Protein 4M8A (pdb70)

Nearest PDB structures (foldseek):
  4q0f-assembly1_C-2  TM=9.533E-01  e=1.842E-11  Thermotoga maritima MSB8
  1yy5-assembly1_A  TM=8.451E-01  e=2.755E-01  Saccharomyces cerevisiae
  1rsg-assembly1_A  TM=8.203E-01  e=5.741E-01  Saccharomyces cerevisiae
  4gdp-assembly1_B  TM=8.319E-01  e=9.160E-01  Saccharomyces cerevisiae S288C
  3cnp-assembly1_A  TM=6.143E-01  e=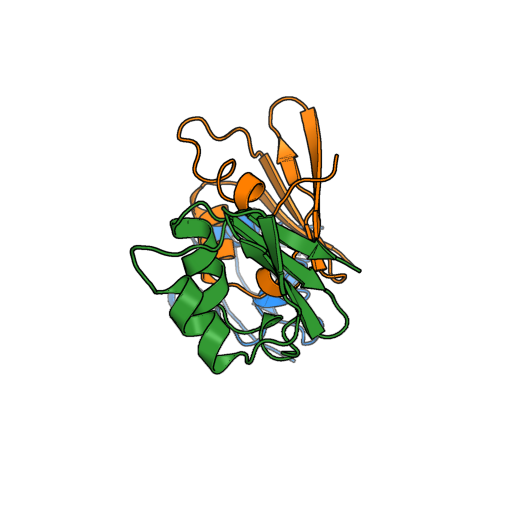4.112E-01  Saccharomyces cerevisiae

Organism: Thermotoga maritima (strain ATCC 43589 / DSM 3109 / JCM 10099 / NBRC 100826 / MSB8) (NCBI:txid243274)

B-factor: mean 25.45, std 14.58, range [4.78, 77.77]

InterPro domains:
  IPR000642 Peptidase M41 [PF01434] (411-600)
  IPR003593 AAA+ ATPase domain [SM00382] (193-332)
  IPR003959 ATPase, AAA-type, core [PF00004] (197-329)
  IPR003960 ATPase, AAA-type, conserved site [PS00674] (300-318)
  IPR005936 ATP-dependent zinc metalloprotease, FtsH [MF_01458] (3-607)
  IPR005936 ATP-dependent zinc metalloprotease, FtsH [TIGR01241] (13-597)
  IPR011546 Peptidase M41, FtsH extracellular [PF06480] (9-100)
  IPR027417 P-loop containing nucleoside triphosphate hydrolase [G3DSA:3.40.50.300] (147-330)
  IPR027417 P-loop containing nucleoside triphosphate hydrolase [SSF52540] (156-401)
  IPR037219 Peptidase M41-like [G3DSA:1.20.58.760] (411-610)
  IPR037219 Peptidase M41-like [SSF140990] (412-602)
  IPR041569 AAA ATPase, AAA+ lid domain [PF17862] (352-396)

CATH classification: 3.30.720.210

Solvent-accessible surface area: 11040 Å² total; per-residue (Å²): 90,154,20,12,2,7,34,0,10,96,33,0,82,66,161,188,26,49,4,44,59,0,30,12,44,106,82,1,25,0,87,0,71,7,143,96,63,121,54,36,44,0,27,0,63,30,0,42,130,26,59,135,8,62,117,65,0,92,88,102,66,7,145,36,57,52,142,76,124,20,14,12,6,38,0,15,106,33,1,107,40,181,176,19,36,3,41,37,1,23,6,66,105,60,4,14,1,104,0,69,9,150,105,71,120,55,31,87,0,10,0,45,20,0,40,101,38,68,121,12,0,62,71,0,13,95,92,47,7,94,0,3,7,55,140,78,186,25,50,32,113,51,0,41,109,39,0,75,62,177,207,18,62,8,48,36,0,20,10,71,104,86,10,32,1,103,0,62,9,159,109,72,118,59,28,96,0,106,1,79,130,0,46,111,42,81,135,8,5,95,67,0,19,87,75,51,9,96,0,10,5,59,140

Foldseek 3Di:
DEDEPVVVVVLLPDPPRQWAEWEQECQQWIWTAGVVGDIYTYRGNVCVVPPVVVVSCVVSNHHYYYD/DEDEPVRVVVLLVPPVRQWAEWEQEPQQWIWTAGVVGDIYIYRGNPVNPVVVVVVSCVVVVHHYHYHD/DEDEPVRVQCLLVPPPRQWAEWEQECVQWIWTAGVVGDIYIYRGNCVVVPVVRVVSCVVVVHHYYYHD

GO terms:
  GO:0042802 identical protein binding (F, IPI)

Sequence (203 aa):
SKLSYTSFVQMVEDERSVVSEEVVIRRDDGVLRVYTKDGRVVYEEVDAPWAVNDSQQLIEKLVSKGIKKVVSGESKLSYTSFVQQMVEDERSVVSEVVIRDDGVLRRVYTKDGRVYEVDAPWAVNDSQLIEKLVSKGIKVSGERSKLSYTSFVQMVEDERSVVSEVVIRDDGVLRVYTKDGRVYEEVDAPWAVNDSQLIEKLVSKGIKVSGER

Structure (mmCIF, N/CA/C/O backbone):
data_4M8A
#
_entry.id   4M8A
#
_cell.length_a   41.809
_cell.length_b   65.837
_cell.length_c   71.834
_cell.angle_alpha   90.00
_cell.angle_beta   90.00
_cell.angle_gamma   90.00
#
_symmetry.space_group_name_H-M   'P 21 21 2'
#
loop_
_entity.id
_entity.type
_entity.pdbx_description
1 polymer 'ATP-dependent zinc metalloprotease FtsH'
2 non-polymer 2-AMINO-2-HYDROXYMETHYL-PROPANE-1,3-DIOL
3 water water
#
loop_
_atom_site.group_PDB
_atom_site.id
_atom_site.type_symbol
_atom_site.label_atom_id
_atom_site.label_alt_id
_atom_site.label_comp_id
_atom_site.label_asym_id
_atom_site.label_entity_id
_atom_site.label_seq_id
_atom_site.pdbx_PDB_ins_code
_atom_site.Cartn_x
_atom_site.Cartn_y
_atom_site.Cartn_z
_atom_site.occupancy
_atom_site.B_iso_or_equiv
_atom_site.auth_seq_id
_atom_site.auth_comp_id
_atom_site.auth_asym_id
_atom_site.auth_atom_id
_atom_site.pdbx_PDB_model_num
ATOM 1 N N . SER A 1 5 ? -5.503 13.736 5.681 1.00 28.56 34 SER A N 1
ATOM 2 C CA . SER A 1 5 ? -6.885 13.779 5.190 1.00 25.91 34 SER A CA 1
ATOM 3 C C . SER A 1 5 ? -7.007 13.911 3.655 1.00 17.29 34 SER A C 1
ATOM 4 O O . SER A 1 5 ? -7.741 13.158 3.047 1.00 18.94 34 SER A O 1
ATOM 7 N N . LYS A 1 6 ? -6.289 14.843 3.031 1.00 18.57 35 LYS A N 1
ATOM 8 C CA . LYS A 1 6 ? -6.174 14.885 1.566 1.00 17.27 35 LYS A CA 1
ATOM 9 C C . LYS A 1 6 ? -5.421 13.665 1.031 1.00 13.68 35 LYS A C 1
ATOM 10 O O . LYS A 1 6 ? -4.366 13.294 1.549 1.00 18.55 35 LYS A O 1
ATOM 16 N N . LEU A 1 7 ? -5.966 13.030 -0.004 1.00 11.41 36 LEU A N 1
A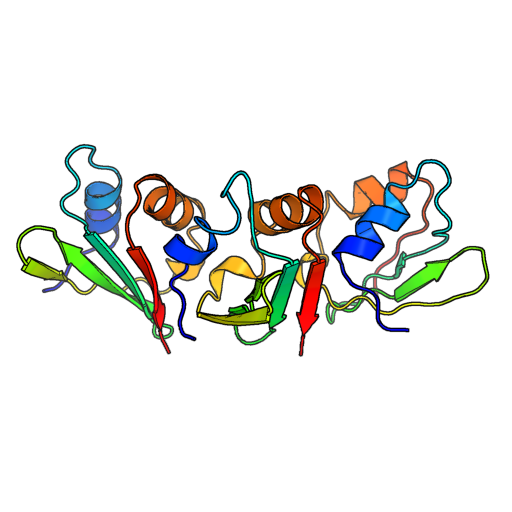TOM 17 C CA . LEU A 1 7 ? -5.325 11.882 -0.623 1.00 10.38 36 LEU A CA 1
ATOM 18 C C . LEU A 1 7 ? -5.341 12.076 -2.140 1.00 9.27 36 LEU A C 1
ATOM 19 O O . LEU A 1 7 ? -6.381 12.441 -2.720 1.00 10.89 36 LEU A O 1
ATOM 24 N N . SER A 1 8 ? -4.204 11.850 -2.784 1.00 9.20 37 SER A N 1
ATOM 25 C CA . SER A 1 8 ? -4.145 11.985 -4.234 1.00 8.37 37 SER A CA 1
ATOM 26 C C . SER A 1 8 ? -4.960 10.894 -4.915 1.00 8.54 37 SER A C 1
ATOM 27 O O . SER A 1 8 ? -5.167 9.804 -4.352 1.00 8.47 37 SER A O 1
ATOM 30 N N . TYR A 1 9 ? -5.395 11.177 -6.138 1.00 8.24 38 TYR A N 1
ATOM 31 C CA . TYR A 1 9 ? -6.082 10.174 -6.942 1.00 8.09 38 TYR A CA 1
ATOM 32 C C . TYR A 1 9 ? -5.136 8.983 -7.184 1.00 8.76 38 TYR A C 1
ATOM 33 O O . TYR A 1 9 ? -5.564 7.824 -7.130 1.00 9.36 38 TYR A O 1
ATOM 42 N N . THR A 1 10 ? -3.855 9.258 -7.442 1.00 7.94 39 THR A N 1
ATOM 43 C CA . THR A 1 10 ? -2.892 8.170 -7.643 1.00 8.99 39 THR A CA 1
ATOM 44 C C . THR A 1 10 ? -2.807 7.238 -6.428 1.00 8.82 39 THR A C 1
ATOM 45 O O . THR A 1 10 ? -2.852 6.011 -6.556 1.00 9.23 39 THR A O 1
ATOM 49 N N . SER A 1 11 ? -2.655 7.816 -5.241 1.00 8.25 40 SER A N 1
ATOM 50 C CA . SER A 1 11 ? -2.532 6.983 -4.057 1.00 7.94 40 SER A CA 1
ATOM 51 C C . SER A 1 11 ? -3.843 6.241 -3.780 1.00 8.10 40 SER A C 1
ATOM 52 O O . SER A 1 11 ? -3.820 5.088 -3.382 1.00 8.91 40 SER A O 1
ATOM 55 N N . PHE A 1 12 ? -4.974 6.896 -4.012 1.00 8.20 41 PHE A N 1
ATOM 56 C CA . PHE A 1 12 ? -6.267 6.229 -3.949 1.00 8.06 41 PHE A CA 1
ATOM 57 C C . PHE A 1 12 ? -6.328 4.986 -4.836 1.00 8.29 41 PHE A C 1
ATOM 58 O O . PHE A 1 12 ? -6.708 3.901 -4.370 1.00 8.23 41 PHE A O 1
ATOM 66 N N . VAL A 1 13 ? -5.950 5.126 -6.102 1.00 8.46 42 VAL A N 1
ATOM 67 C CA . VAL A 1 13 ? -5.998 3.992 -7.019 1.00 8.57 42 VAL A CA 1
ATOM 68 C C . VAL A 1 13 ? -5.034 2.897 -6.549 1.00 7.47 42 VAL A C 1
ATOM 69 O O . VAL A 1 13 ? -5.371 1.710 -6.594 1.00 9.59 42 VAL A O 1
ATOM 73 N N . GLN A 1 14 ? -3.846 3.282 -6.073 1.00 7.64 43 GLN A N 1
ATOM 74 C CA . GLN A 1 14 ? -2.900 2.295 -5.525 1.00 8.44 43 GLN A CA 1
ATOM 75 C C . GLN A 1 14 ? -3.532 1.531 -4.357 1.00 8.66 43 GLN A C 1
ATOM 76 O O . GLN A 1 14 ? -3.392 0.304 -4.247 1.00 10.81 43 GLN A O 1
ATOM 82 N N . MET A 1 15 ? -4.206 2.263 -3.482 1.00 8.77 44 MET A N 1
ATOM 83 C CA . MET A 1 15 ? -4.833 1.628 -2.323 1.00 9.83 44 MET A CA 1
ATOM 84 C C . MET A 1 15 ? -5.933 0.658 -2.750 1.00 8.65 44 MET A C 1
ATOM 85 O O . MET A 1 15 ? -6.066 -0.427 -2.180 1.00 11.65 44 MET A O 1
ATOM 90 N N . VAL A 1 16 ? -6.689 1.031 -3.778 1.00 9.46 45 VAL A N 1
ATOM 91 C CA . VAL A 1 16 ? -7.742 0.160 -4.323 1.00 9.01 45 VAL A CA 1
ATOM 92 C C . VAL A 1 16 ? -7.152 -1.103 -4.949 1.00 11.16 45 VAL A C 1
ATOM 93 O O . VAL A 1 16 ? -7.701 -2.196 -4.808 1.00 12.95 45 VAL A O 1
ATOM 97 N N . GLU A 1 17 ? -6.023 -0.954 -5.637 1.00 9.42 46 GLU A N 1
ATOM 98 C CA . GLU A 1 17 ? -5.386 -2.068 -6.345 1.00 9.29 46 GLU A CA 1
ATOM 99 C C . GLU A 1 17 ? -4.586 -3.007 -5.440 1.00 11.18 46 GLU A C 1
ATOM 100 O O . GLU A 1 17 ? -4.280 -4.139 -5.830 1.00 12.15 46 GLU A O 1
ATOM 106 N N . ASP A 1 18 ? -4.250 -2.539 -4.241 1.00 11.71 47 ASP A N 1
ATOM 107 C CA . ASP A 1 18 ? -3.341 -3.256 -3.334 1.00 12.50 47 ASP A CA 1
ATOM 108 C C . ASP A 1 18 ? -3.844 -4.675 -3.136 1.00 11.88 47 ASP A C 1
ATOM 109 O O . ASP A 1 18 ? -5.030 -4.883 -2.874 1.00 15.91 47 ASP A O 1
ATOM 114 N N . GLU A 1 19 ? -2.944 -5.646 -3.252 1.00 10.40 48 GLU A N 1
ATOM 115 C CA . GLU A 1 19 ? -3.283 -7.038 -3.026 1.00 11.50 48 GLU A CA 1
ATOM 116 C C . GLU A 1 19 ? -3.927 -7.262 -1.653 1.00 13.48 48 GLU A C 1
ATOM 117 O O . GLU A 1 19 ? -4.769 -8.143 -1.490 1.00 16.55 48 GLU A O 1
ATOM 123 N N . ARG A 1 20 ? -3.516 -6.467 -0.671 1.00 17.11 49 ARG A N 1
ATOM 124 C CA . ARG A 1 20 ? -4.098 -6.487 0.675 1.00 18.46 49 ARG A CA 1
ATOM 125 C C . ARG A 1 20 ? -4.748 -5.137 1.002 1.00 21.85 49 ARG A C 1
ATOM 126 O O . ARG A 1 20 ? -4.524 -4.584 2.082 1.00 31.48 49 ARG A O 1
ATOM 134 N N . SER A 1 21 ? -5.540 -4.603 0.074 1.00 19.17 50 SER A N 1
ATOM 135 C CA . SER A 1 21 ? -6.182 -3.289 0.242 1.00 22.23 50 SER A CA 1
ATOM 136 C C . SER A 1 21 ? -6.786 -3.007 1.621 1.00 20.71 50 SER A C 1
ATOM 137 O O . SER A 1 21 ? -7.468 -3.845 2.221 1.00 21.62 50 SER A O 1
ATOM 140 N N . VAL A 1 22 ? -6.496 -1.818 2.127 1.00 20.10 51 VAL A N 1
ATOM 141 C CA . VAL A 1 22 ? -7.068 -1.397 3.360 1.00 17.98 51 VAL A CA 1
ATOM 142 C C . VAL A 1 22 ? -8.319 -0.580 3.073 1.00 12.15 51 VAL A C 1
ATOM 143 O O . VAL A 1 22 ? -8.867 -0.026 3.990 1.00 17.90 51 VAL A O 1
ATOM 147 N N . VAL A 1 23 ? -8.811 -0.523 1.824 1.00 12.54 52 VAL A N 1
ATOM 148 C CA . VAL A 1 23 ? -9.989 0.324 1.558 1.00 12.75 52 VAL A CA 1
ATOM 149 C C . VAL A 1 23 ? -11.283 -0.423 1.876 1.00 10.61 52 VAL A C 1
ATOM 150 O O . VAL A 1 23 ? -11.511 -1.525 1.372 1.00 12.63 52 VAL A O 1
ATOM 154 N N . SER A 1 24 ? -12.115 0.170 2.724 1.00 9.53 53 SER A N 1
ATOM 155 C CA . SER A 1 24 ? -13.385 -0.422 3.100 1.00 9.79 53 SER A CA 1
ATOM 156 C C . SER A 1 24 ? -14.539 0.096 2.254 1.00 10.06 53 SER A C 1
ATOM 157 O O . SER A 1 24 ? -15.414 -0.669 1.817 1.00 10.23 53 SER A O 1
ATOM 160 N N A GLU A 1 25 ? -14.539 1.398 2.001 0.57 10.27 54 GLU A N 1
ATOM 161 N N B GLU A 1 25 ? -14.582 1.415 2.080 0.43 9.96 54 GLU A N 1
ATOM 162 C CA A GLU A 1 25 ? -15.704 2.033 1.424 0.57 9.05 54 GLU A CA 1
ATOM 163 C CA B GLU A 1 25 ? -15.712 2.071 1.437 0.43 10.79 54 GLU A CA 1
ATOM 164 C C A GLU A 1 25 ? -15.354 3.359 0.758 0.57 7.94 54 GLU A C 1
ATOM 165 C C B GLU A 1 25 ? -15.254 3.300 0.671 0.43 7.54 54 GLU A C 1
ATOM 166 O O A GLU A 1 25 ? -14.516 4.111 1.264 0.57 9.34 54 GLU A O 1
ATOM 167 O O B GLU A 1 25 ? -14.252 3.927 1.018 0.43 7.61 54 GLU A O 1
ATOM 178 N N . VAL A 1 26 ? -16.011 3.641 -0.370 1.00 10.18 55 VAL A N 1
ATOM 179 C CA . VAL A 1 26 ? -15.840 4.887 -1.090 1.00 7.62 55 VAL A CA 1
ATOM 180 C C . VAL A 1 26 ? -17.217 5.507 -1.328 1.00 8.02 55 VAL A C 1
ATOM 181 O O . VAL A 1 26 ? -18.141 4.815 -1.777 1.00 10.55 55 VAL A O 1
ATOM 185 N N . VAL A 1 27 ? -17.352 6.805 -1.059 1.00 9.16 56 VAL A N 1
ATOM 186 C CA . VAL A 1 27 ? -18.556 7.564 -1.406 1.00 9.49 56 VAL A CA 1
ATOM 187 C C . VAL A 1 27 ? -18.165 8.529 -2.506 1.00 11.07 56 VAL A C 1
ATOM 188 O O . VAL A 1 27 ? -17.240 9.341 -2.336 1.00 12.53 56 VAL A O 1
ATOM 192 N N . ILE A 1 28 ? -18.834 8.419 -3.645 1.00 12.12 57 ILE A N 1
ATOM 193 C CA . ILE A 1 28 ? -18.574 9.308 -4.767 1.00 11.81 57 ILE A CA 1
ATOM 194 C C . ILE A 1 28 ? -19.567 10.473 -4.695 1.00 12.30 57 ILE A C 1
ATOM 195 O O . ILE A 1 28 ? -20.739 10.320 -5.028 1.00 16.15 57 ILE A O 1
ATOM 200 N N A ARG A 1 29 ? -19.105 11.630 -4.232 0.53 11.98 58 ARG A N 1
ATOM 201 N N B ARG A 1 29 ? -19.103 11.634 -4.242 0.47 13.78 58 ARG A N 1
ATOM 202 C CA A ARG A 1 29 ? -19.978 12.791 -4.143 0.53 10.33 58 ARG A CA 1
ATOM 203 C CA B ARG A 1 29 ? -19.981 12.792 -4.138 0.47 13.76 58 ARG A CA 1
ATOM 204 C C A ARG A 1 29 ? -20.203 13.393 -5.522 0.53 14.45 58 ARG A C 1
ATOM 205 C C B ARG A 1 29 ? -20.177 13.449 -5.495 0.47 12.96 58 ARG A C 1
ATOM 206 O O A ARG A 1 29 ? -19.336 13.327 -6.391 0.53 12.85 58 ARG A O 1
ATOM 207 O O B ARG A 1 29 ? -19.267 13.466 -6.320 0.47 14.46 58 ARG A O 1
ATOM 222 N N . ASP A 1 30 ? -21.361 14.012 -5.711 1.00 13.48 59 ASP A N 1
ATOM 223 C CA . ASP A 1 30 ? -21.642 14.714 -6.957 1.00 16.07 59 ASP A CA 1
ATOM 224 C C . ASP A 1 30 ? -20.627 15.819 -7.246 1.00 17.08 59 ASP A C 1
ATOM 225 O O . ASP A 1 30 ? -20.342 16.096 -8.407 1.00 19.55 59 ASP A O 1
ATOM 230 N N . ASP A 1 31 ? -20.077 16.431 -6.194 1.00 14.73 60 ASP A N 1
ATOM 231 C CA . ASP A 1 31 ? -19.109 17.521 -6.351 1.00 14.94 60 ASP A CA 1
ATOM 232 C C . ASP A 1 31 ? -17.712 17.040 -6.727 1.00 13.80 60 ASP A C 1
ATOM 233 O O . ASP A 1 31 ? -16.782 17.842 -6.830 1.00 16.08 60 ASP A O 1
ATOM 238 N N . GLY A 1 32 ? -17.561 15.730 -6.915 1.00 12.52 61 GLY A N 1
ATOM 239 C CA . GLY A 1 32 ? -16.293 15.186 -7.372 1.00 13.71 61 GLY A CA 1
ATOM 240 C C . GLY A 1 32 ? -15.236 14.978 -6.307 1.00 11.12 61 GLY A C 1
ATOM 241 O O . GLY A 1 32 ? -14.092 14.691 -6.631 1.00 14.41 61 GLY A O 1
ATOM 242 N N . VAL A 1 33 ? -15.625 15.091 -5.043 1.00 11.59 62 VAL A N 1
ATOM 243 C CA . VAL A 1 33 ? -14.754 14.705 -3.952 1.00 11.83 62 VAL A CA 1
ATOM 244 C C . VAL A 1 33 ? -15.151 13.324 -3.479 1.00 11.40 62 VAL A C 1
ATOM 245 O O . VAL A 1 33 ? -16.309 13.096 -3.119 1.00 16.47 62 VAL A O 1
ATOM 249 N N . LEU A 1 34 ? -14.228 12.372 -3.546 1.00 10.76 63 LEU A N 1
ATOM 250 C CA . LEU A 1 34 ? -14.500 11.031 -3.055 1.00 11.76 63 LEU A CA 1
ATOM 251 C C . LEU A 1 34 ? -14.158 10.967 -1.577 1.00 11.80 63 LEU A C 1
ATOM 252 O O . LEU A 1 34 ? -13.111 11.447 -1.159 1.00 14.33 63 LEU A O 1
ATOM 257 N N . ARG A 1 35 ? -15.015 10.349 -0.779 1.00 10.74 64 ARG A N 1
ATOM 258 C CA . ARG A 1 35 ? -14.637 10.077 0.593 1.00 9.46 64 ARG A CA 1
ATOM 259 C C . ARG A 1 35 ? -14.256 8.616 0.671 1.00 8.79 64 ARG A C 1
ATOM 260 O O . ARG A 1 35 ? -15.010 7.733 0.241 1.00 10.40 64 ARG A O 1
ATOM 268 N N . VAL A 1 36 ? -13.071 8.367 1.201 1.00 8.52 65 VAL A N 1
ATOM 269 C CA . VAL A 1 36 ? -12.495 7.037 1.193 1.00 8.41 65 VAL A CA 1
ATOM 270 C C . VAL A 1 36 ? -12.233 6.579 2.633 1.00 8.99 65 VAL A C 1
ATOM 271 O O . VAL A 1 36 ? -11.458 7.212 3.370 1.00 10.21 65 VAL A O 1
ATOM 275 N N . TYR A 1 37 ? -12.887 5.487 3.031 1.00 9.62 66 TYR A N 1
ATOM 276 C CA . TYR A 1 37 ? -12.739 4.926 4.372 1.00 8.74 66 TYR A CA 1
ATOM 277 C C . TYR A 1 37 ? -11.810 3.733 4.328 1.00 10.14 66 TYR A C 1
ATOM 278 O O . TYR A 1 37 ? -11.995 2.827 3.513 1.00 11.28 66 TYR A O 1
ATOM 287 N N . THR A 1 38 ? -10.827 3.712 5.220 1.00 12.00 67 THR A N 1
ATOM 288 C CA . THR A 1 38 ? -9.926 2.574 5.276 1.00 16.76 67 THR A CA 1
ATOM 289 C C . THR A 1 38 ? -10.163 1.705 6.505 1.00 19.62 67 THR A C 1
ATOM 290 O O . THR A 1 38 ? -10.810 2.119 7.457 1.00 23.39 67 THR A O 1
ATOM 294 N N . LYS A 1 39 ? -9.664 0.480 6.462 1.00 20.02 68 LYS A N 1
ATOM 295 C CA . LYS A 1 39 ? -9.941 -0.470 7.531 1.00 23.58 68 LYS A CA 1
ATOM 296 C C . LYS A 1 39 ? -9.246 -0.125 8.846 1.00 31.03 68 LYS A C 1
ATOM 297 O O . LYS A 1 39 ? -9.628 -0.630 9.904 1.00 35.68 68 LYS A O 1
ATOM 303 N N . ASP A 1 40 ? -8.231 0.734 8.775 1.00 32.92 69 ASP A N 1
ATOM 304 C CA . ASP A 1 40 ? -7.544 1.233 9.964 1.00 34.30 69 ASP A CA 1
ATOM 305 C C . ASP A 1 40 ? -8.330 2.371 10.645 1.00 34.59 69 ASP A C 1
ATOM 306 O O . ASP A 1 40 ? -7.876 2.946 11.631 1.00 36.06 69 ASP A O 1
ATOM 311 N N . GLY A 1 41 ? -9.500 2.694 10.098 1.00 30.03 70 GLY A N 1
ATOM 312 C CA . GLY A 1 41 ? -10.391 3.687 10.681 1.00 26.81 70 GLY A CA 1
ATOM 313 C C . GLY A 1 41 ? -10.167 5.111 10.199 1.00 25.12 70 GLY A C 1
ATOM 314 O O . GLY A 1 41 ? -10.765 6.065 10.713 1.00 23.68 70 GLY A O 1
ATOM 315 N N . ARG A 1 42 ? -9.295 5.264 9.212 1.00 20.53 71 ARG A N 1
ATOM 316 C CA . ARG A 1 42 ? -9.013 6.580 8.651 1.00 17.58 71 ARG A CA 1
ATOM 317 C C . ARG A 1 42 ? -10.011 6.936 7.554 1.00 13.27 71 ARG A C 1
ATOM 318 O O . ARG A 1 42 ? -10.656 6.065 6.959 1.00 15.00 71 ARG A O 1
ATOM 326 N N A VAL A 1 43 ? -10.109 8.233 7.279 0.50 13.40 72 VAL A N 1
ATOM 327 N N B VAL A 1 43 ? -10.146 8.227 7.289 0.50 12.91 72 VAL A N 1
ATOM 328 C CA A VAL A 1 43 ? -11.000 8.750 6.261 0.50 12.66 72 VAL A CA 1
ATOM 329 C CA B VAL A 1 43 ? -10.989 8.662 6.198 0.50 9.95 72 VAL A CA 1
ATOM 330 C C A VAL A 1 43 ? -10.224 9.773 5.447 0.50 11.23 72 VAL A C 1
ATOM 331 C C B VAL A 1 43 ? -10.291 9.780 5.443 0.50 11.34 72 VAL A C 1
ATOM 332 O O A VAL A 1 43 ? -9.566 10.659 6.014 0.50 12.17 72 VAL A O 1
ATOM 333 O O B VAL A 1 43 ? -9.750 10.721 6.040 0.50 14.02 72 VAL A O 1
ATOM 340 N N . TYR A 1 44 ? -10.288 9.639 4.125 1.00 10.07 73 TYR A N 1
ATOM 341 C CA . TYR A 1 44 ? -9.601 10.542 3.229 1.00 9.85 73 TYR A CA 1
ATOM 342 C C . TYR A 1 44 ? -10.566 11.215 2.253 1.00 9.17 73 TYR A C 1
ATOM 343 O O . TYR A 1 44 ? -11.635 10.691 1.952 1.00 10.73 73 TYR A O 1
ATOM 352 N N A GL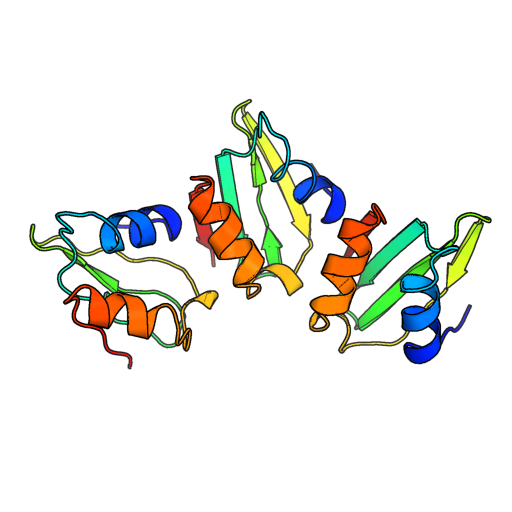U A 1 45 ? -10.144 12.359 1.720 0.50 8.49 74 GLU A N 1
ATOM 353 N N B GLU A 1 45 ? -10.154 12.372 1.748 0.50 12.87 74 GLU A N 1
ATOM 354 C CA A GLU A 1 45 ? -10.899 13.100 0.718 0.50 8.17 74 GLU A CA 1
ATOM 355 C CA B GLU A 1 45 ? -10.875 13.061 0.695 0.50 14.09 74 GLU A CA 1
ATOM 356 C C A GLU A 1 45 ? -10.039 13.183 -0.538 0.50 8.53 74 GLU A C 1
ATOM 357 C C B GLU A 1 45 ? -9.996 13.095 -0.531 0.50 11.56 74 GLU A C 1
ATOM 358 O O A GLU A 1 45 ? -8.916 13.692 -0.490 0.50 9.69 74 GLU A O 1
ATOM 359 O O B GLU A 1 45 ? -8.827 13.486 -0.462 0.50 13.32 74 GLU A O 1
ATOM 370 N N . VAL A 1 46 ? -10.568 12.692 -1.656 1.00 9.36 75 VAL A N 1
ATOM 371 C CA . VAL A 1 46 ? -9.840 12.669 -2.928 1.00 9.03 75 VAL A CA 1
ATOM 372 C C . VAL A 1 46 ? -10.564 13.589 -3.897 1.00 10.70 75 VAL A C 1
ATOM 373 O O . VAL A 1 46 ? -11.709 13.319 -4.264 1.00 12.47 75 VAL A O 1
ATOM 377 N N . ASP A 1 47 ? -9.916 14.664 -4.324 1.00 8.95 76 ASP A N 1
ATOM 378 C CA . ASP A 1 47 ? -10.522 15.595 -5.269 1.00 9.46 76 ASP A CA 1
ATOM 379 C C . ASP A 1 47 ? -10.320 15.026 -6.681 1.00 9.10 76 ASP A C 1
ATOM 380 O O . ASP A 1 47 ? -9.202 15.059 -7.219 1.00 11.33 76 ASP A O 1
ATOM 385 N N . ALA A 1 48 ? -11.387 14.469 -7.264 1.00 9.02 77 ALA A N 1
ATOM 386 C CA . ALA A 1 48 ? -11.278 13.775 -8.547 1.00 10.31 77 ALA A CA 1
ATOM 387 C C . ALA A 1 48 ? -12.598 13.819 -9.313 1.00 10.73 77 ALA A C 1
ATOM 388 O O . ALA A 1 48 ? -13.311 12.816 -9.398 1.00 10.75 77 ALA A O 1
ATOM 390 N N . PRO A 1 49 ? -12.936 14.989 -9.877 1.00 11.40 78 PRO A N 1
ATOM 391 C CA . PRO A 1 49 ? -14.214 15.103 -10.598 1.00 12.39 78 PRO A CA 1
ATOM 392 C C . PRO A 1 49 ? -14.368 14.121 -11.756 1.00 12.43 78 PRO A C 1
ATOM 393 O O . PRO A 1 49 ? -15.499 13.764 -12.109 1.00 12.39 78 PRO A O 1
ATOM 397 N N . TRP A 1 50 ? -13.249 13.666 -12.310 1.00 12.30 79 TRP A N 1
ATOM 398 C CA . TRP A 1 50 ? -13.258 12.707 -13.410 1.00 12.47 79 TRP A CA 1
ATOM 399 C C . TRP A 1 50 ? -13.774 11.334 -12.983 1.00 13.33 79 TRP A C 1
ATOM 400 O O . TRP A 1 50 ? -14.155 10.512 -13.825 1.00 15.28 79 TRP A O 1
ATOM 411 N N . ALA A 1 51 ? -13.792 11.091 -11.676 1.00 11.85 80 ALA A N 1
ATOM 412 C CA . ALA A 1 51 ? -14.255 9.807 -11.150 1.00 12.41 80 ALA A CA 1
ATOM 413 C C . ALA A 1 51 ? -15.780 9.696 -11.056 1.00 14.07 80 ALA A C 1
ATOM 414 O O . ALA A 1 51 ? -16.321 8.587 -10.952 1.00 15.76 80 ALA A O 1
ATOM 416 N N . VAL A 1 52 ? -16.475 10.827 -11.092 1.00 14.78 81 VAL A N 1
ATOM 417 C CA . VAL A 1 52 ? -17.932 10.802 -11.029 1.00 16.26 81 VAL A CA 1
ATOM 418 C C . VAL A 1 52 ? -18.483 10.147 -12.290 1.00 17.71 81 VAL A C 1
ATOM 419 O O . VAL A 1 52 ? -18.097 10.496 -13.405 1.00 23.59 81 VAL A O 1
ATOM 423 N N . ASN A 1 53 ? -19.381 9.184 -12.099 1.00 20.38 82 ASN A N 1
ATOM 424 C CA . ASN A 1 53 ? -19.961 8.418 -13.210 1.00 24.22 82 ASN A CA 1
ATOM 425 C C . ASN A 1 53 ? -18.943 7.646 -14.056 1.00 22.76 82 ASN A C 1
ATOM 426 O O . ASN A 1 53 ? -19.217 7.291 -15.209 1.00 25.05 82 ASN A O 1
ATOM 431 N N . ASP A 1 54 ? -17.774 7.388 -13.486 1.00 18.53 83 ASP A N 1
ATOM 432 C CA . ASP A 1 54 ? -16.788 6.531 -14.129 1.00 15.52 83 ASP A CA 1
ATOM 433 C C . ASP A 1 54 ? -17.175 5.081 -13.863 1.00 16.88 83 ASP A C 1
ATOM 434 O O . ASP A 1 54 ? -16.881 4.533 -12.790 1.00 15.48 83 ASP A O 1
ATOM 439 N N . SER A 1 55 ? -17.850 4.469 -14.841 1.00 17.19 84 SER A N 1
ATOM 440 C CA . SER A 1 55 ? -18.309 3.090 -14.731 1.00 17.02 84 SER A CA 1
ATOM 441 C C . SER A 1 55 ? -17.168 2.111 -14.492 1.00 14.64 84 SER A C 1
ATOM 442 O O . SER A 1 55 ? -17.322 1.149 -13.747 1.00 14.39 84 SER A O 1
ATOM 445 N N A GLN A 1 56 ? -16.021 2.351 -15.113 0.55 13.50 85 GLN A N 1
ATOM 446 N N B GLN A 1 56 ? -16.040 2.358 -15.148 0.45 15.41 85 GLN A N 1
ATOM 447 C CA A GLN A 1 56 ? -14.887 1.442 -14.959 0.55 13.61 85 GLN A CA 1
ATOM 448 C CA B GLN A 1 56 ? -14.852 1.525 -15.003 0.45 16.33 85 GLN A CA 1
ATOM 449 C C A GLN A 1 56 ? -14.350 1.473 -13.530 0.55 14.16 85 GLN A C 1
ATOM 450 C C B GLN A 1 56 ? -14.416 1.482 -13.543 0.45 14.00 85 GLN A C 1
ATOM 451 O O A GLN A 1 56 ? -13.985 0.441 -12.964 0.55 12.99 85 GLN A O 1
ATOM 452 O O B GLN A 1 56 ? -14.199 0.412 -12.971 0.45 13.42 85 GLN A O 1
ATOM 463 N N . LEU A 1 57 ? -14.310 2.659 -12.938 1.00 13.41 86 LEU A N 1
ATOM 464 C CA . LEU A 1 57 ? -13.889 2.770 -11.545 1.00 13.35 86 LEU A CA 1
ATOM 465 C C . LEU A 1 57 ? -14.894 2.084 -10.623 1.00 13.22 86 LEU A C 1
ATOM 466 O O . LEU A 1 57 ? -14.510 1.368 -9.702 1.00 11.87 86 LEU A O 1
ATOM 471 N N . ILE A 1 58 ? -16.181 2.315 -10.864 1.00 12.09 87 ILE A N 1
ATOM 472 C CA . ILE A 1 58 ? -17.209 1.712 -10.029 1.00 12.67 87 ILE A CA 1
ATOM 473 C C . ILE A 1 58 ? -17.103 0.184 -10.070 1.00 13.12 87 ILE A C 1
ATOM 474 O O . ILE A 1 58 ? -17.088 -0.459 -9.007 1.00 11.58 87 ILE A O 1
ATOM 479 N N . GLU A 1 59 ? -17.003 -0.387 -11.276 1.00 13.29 88 GLU A N 1
ATOM 480 C CA . GLU A 1 59 ? -16.882 -1.841 -11.415 1.00 15.99 88 GLU A CA 1
ATOM 481 C C . GLU A 1 59 ? -15.624 -2.335 -10.729 1.00 12.50 88 GLU A C 1
ATOM 482 O O . GLU A 1 59 ? -15.635 -3.403 -10.122 1.00 11.63 88 GLU A O 1
ATOM 488 N N . LYS A 1 60 ? -14.531 -1.578 -10.837 1.00 11.51 89 LYS A N 1
ATOM 489 C CA . LYS A 1 60 ? -13.268 -1.976 -10.215 1.00 9.71 89 LYS A CA 1
ATOM 490 C C . LYS A 1 60 ? -13.431 -2.047 -8.696 1.00 10.89 89 LYS A C 1
ATOM 491 O O . LYS A 1 60 ? -13.028 -3.017 -8.064 1.00 11.57 89 LYS A O 1
ATOM 497 N N . LEU A 1 61 ? -14.033 -1.017 -8.112 1.00 10.05 90 LEU A N 1
ATOM 498 C CA . LEU A 1 61 ? -14.254 -0.998 -6.669 1.00 10.54 90 LEU A CA 1
ATOM 499 C C . LEU A 1 61 ? -15.087 -2.190 -6.217 1.00 11.06 90 LEU A C 1
ATOM 500 O O . LEU A 1 61 ? -14.716 -2.917 -5.295 1.00 10.73 90 LEU A O 1
ATOM 505 N N . VAL A 1 62 ? -16.213 -2.387 -6.878 1.00 10.55 91 VAL A N 1
ATOM 506 C CA . VAL A 1 62 ? -17.087 -3.514 -6.550 1.00 11.00 91 VAL A CA 1
ATOM 507 C C . VAL A 1 62 ? -16.322 -4.844 -6.626 1.00 10.81 91 VAL A C 1
ATOM 508 O O . VAL A 1 62 ? -16.414 -5.675 -5.721 1.00 12.10 91 VAL A O 1
ATOM 512 N N . SER A 1 63 ? -15.546 -5.023 -7.693 1.00 11.88 92 SER A N 1
ATOM 513 C CA . SER A 1 63 ? -14.813 -6.261 -7.929 1.00 15.41 92 SER A CA 1
ATOM 514 C C . SER A 1 63 ? -13.740 -6.518 -6.868 1.00 13.19 92 SER A C 1
ATOM 515 O O . SER A 1 63 ? -13.371 -7.658 -6.624 1.00 16.82 92 SER A O 1
ATOM 518 N N . LYS A 1 64 ? -13.238 -5.452 -6.246 1.00 14.10 93 LYS A N 1
ATOM 519 C CA . LYS A 1 64 ? -12.243 -5.573 -5.180 1.00 13.85 93 LYS A CA 1
ATOM 520 C C . LYS A 1 64 ? -12.876 -5.769 -3.800 1.00 13.55 93 LYS A C 1
ATOM 521 O O . LYS A 1 64 ? -12.164 -5.817 -2.800 1.00 17.55 93 LYS A O 1
ATOM 527 N N . GLY A 1 65 ? -14.202 -5.864 -3.738 1.00 11.34 94 GLY A N 1
ATOM 528 C CA . GLY A 1 65 ? -14.905 -6.000 -2.466 1.00 12.09 94 GLY A CA 1
ATOM 529 C C . GLY A 1 65 ? -15.030 -4.706 -1.673 1.00 13.43 94 GLY A C 1
ATOM 530 O O . GLY A 1 65 ? -15.267 -4.728 -0.461 1.00 15.47 94 GLY A O 1
ATOM 531 N N . ILE A 1 66 ? -14.884 -3.576 -2.356 1.00 10.79 95 ILE A N 1
ATOM 532 C CA . ILE A 1 66 ? -14.972 -2.279 -1.707 1.00 10.30 95 ILE A CA 1
ATOM 533 C C . ILE A 1 66 ? -16.383 -1.757 -1.881 1.00 10.38 95 ILE A C 1
ATOM 534 O O . ILE A 1 66 ? -16.920 -1.784 -2.982 1.00 13.78 95 ILE A O 1
ATOM 539 N N . LYS A 1 67 ? -16.988 -1.308 -0.788 1.00 9.07 96 LYS A N 1
ATOM 540 C CA A LYS A 1 67 ? -18.324 -0.739 -0.825 0.56 11.93 96 LYS A CA 1
ATOM 541 C CA B LYS A 1 67 ? -18.329 -0.755 -0.845 0.44 9.23 96 LYS A CA 1
ATOM 542 C C . LYS A 1 67 ? -18.286 0.609 -1.519 1.00 10.29 96 LYS A C 1
ATOM 543 O O . LYS A 1 67 ? -17.496 1.471 -1.135 1.00 14.58 96 LYS A O 1
ATOM 554 N N A VAL A 1 68 ? -19.109 0.788 -2.544 0.74 9.83 97 VAL A N 1
ATOM 555 N N B VAL A 1 68 ? -19.124 0.789 -2.529 0.26 10.74 97 VAL A N 1
ATOM 556 C CA A VAL A 1 68 ? -19.165 2.071 -3.254 0.74 8.58 97 VAL A CA 1
ATOM 557 C CA B VAL A 1 68 ? -19.230 2.085 -3.182 0.26 11.50 97 VAL A CA 1
ATOM 558 C C A VAL A 1 68 ? -20.612 2.566 -3.336 0.74 8.74 97 VAL A C 1
ATOM 559 C C B VAL A 1 68 ? -20.660 2.553 -3.187 0.26 10.56 97 VAL A C 1
ATOM 560 O O A VAL A 1 68 ? -21.530 1.777 -3.591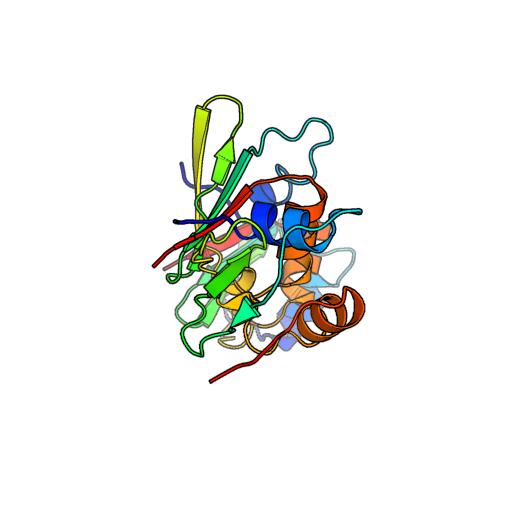 0.74 9.74 97 VAL A O 1
ATOM 561 O O B VAL A 1 68 ? -21.597 1.759 -3.300 0.26 8.64 97 VAL A O 1
ATOM 568 N N . SER A 1 69 ? -20.816 3.862 -3.077 1.00 9.20 98 SER A N 1
ATOM 569 C CA . SER A 1 69 ? -22.126 4.492 -3.226 1.00 10.66 98 SER A CA 1
ATOM 570 C C . SER A 1 69 ? -21.953 5.907 -3.729 1.00 10.69 98 SER A C 1
ATOM 571 O O . SER A 1 69 ? -20.882 6.488 -3.579 1.00 11.04 98 SER A O 1
ATOM 574 N N . GLY A 1 70 ? -23.024 6.478 -4.282 1.00 11.04 99 GLY A N 1
ATOM 575 C CA . GLY A 1 70 ? -23.044 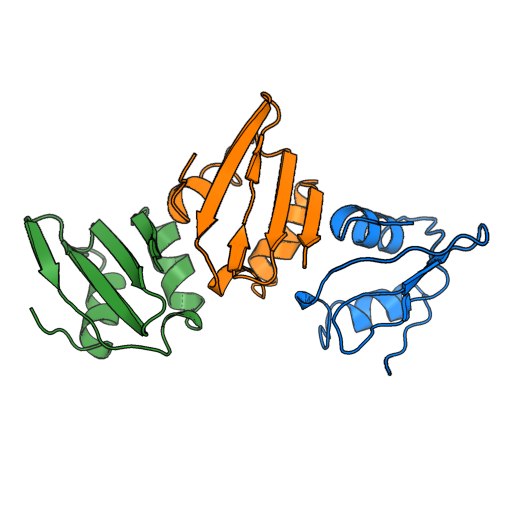7.886 -4.629 1.00 12.53 99 GLY A CA 1
ATOM 576 C C . GLY A 1 70 ? -23.998 8.638 -3.732 1.00 18.83 99 GLY A C 1
ATOM 577 O O . GLY A 1 70 ? -24.484 8.091 -2.745 1.00 20.24 99 GLY A O 1
ATOM 578 N N . GLU A 1 71 ? -24.285 9.885 -4.081 1.00 27.12 100 GLU A N 1
ATOM 579 C CA . GLU A 1 71 ? -25.302 10.660 -3.369 1.00 27.13 100 GLU A CA 1
ATOM 580 C C . GLU A 1 71 ? -26.660 10.505 -4.060 1.00 36.28 100 GLU A C 1
ATOM 581 O O . GLU A 1 71 ? -26.774 10.565 -5.289 1.00 36.19 100 GLU A O 1
ATOM 587 N N . SER B 1 5 ? 6.407 27.991 -15.499 1.00 30.13 34 SER B N 1
ATOM 588 C CA . SER B 1 5 ? 6.693 28.228 -16.913 1.00 28.65 34 SER B CA 1
ATOM 589 C C . SER B 1 5 ? 5.580 27.681 -17.811 1.00 22.15 34 SER B C 1
ATOM 590 O O . SER B 1 5 ? 5.075 26.576 -17.610 1.00 21.61 34 SER B O 1
ATOM 593 N N . LYS B 1 6 ? 5.186 28.457 -18.810 1.00 27.08 35 LYS B N 1
ATOM 594 C CA . LYS B 1 6 ? 4.170 27.995 -19.746 1.00 25.65 35 LYS B CA 1
ATOM 595 C C . LYS B 1 6 ? 4.705 26.785 -20.505 1.00 24.20 35 LYS B C 1
ATOM 596 O O . LYS B 1 6 ? 5.854 26.777 -20.943 1.00 27.38 35 LYS B O 1
ATOM 602 N N . LEU B 1 7 ? 3.873 25.757 -20.632 1.00 18.71 36 LEU B N 1
ATOM 603 C CA . LEU B 1 7 ? 4.247 24.524 -21.307 1.00 19.15 36 LEU B CA 1
ATOM 604 C C . LEU B 1 7 ? 3.086 24.104 -22.210 1.00 16.73 36 LEU B C 1
ATOM 605 O O . LEU B 1 7 ? 1.935 24.076 -21.777 1.00 17.70 36 LEU B O 1
ATOM 610 N N . SER B 1 8 ? 3.368 23.791 -23.466 1.00 16.14 37 SER B N 1
ATOM 611 C CA . SER B 1 8 ? 2.298 23.377 -24.372 1.00 15.38 37 SER B CA 1
ATOM 612 C C . SER B 1 8 ? 1.794 21.988 -23.980 1.00 17.13 37 SER B C 1
ATOM 613 O O . SER B 1 8 ? 2.512 21.207 -23.338 1.00 16.66 37 SER B O 1
ATOM 616 N N . TYR B 1 9 ? 0.569 21.670 -24.381 1.00 15.16 38 TYR B N 1
ATOM 617 C CA . TYR B 1 9 ? 0.042 20.334 -24.158 1.00 16.01 38 TYR B CA 1
ATOM 618 C C . TYR B 1 9 ? 0.927 19.275 -24.826 1.00 13.28 38 TYR B C 1
ATOM 619 O O . TYR B 1 9 ? 1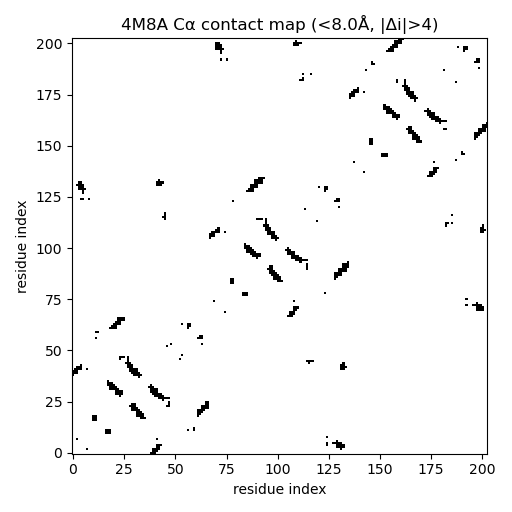.229 18.240 -24.230 1.00 15.61 38 TYR B O 1
ATOM 628 N N . THR B 1 10 ? 1.372 19.536 -26.052 1.00 15.84 39 THR B N 1
ATOM 629 C CA . THR B 1 10 ? 2.233 18.577 -26.739 1.00 17.77 39 THR B CA 1
ATOM 630 C C . THR B 1 10 ? 3.521 18.314 -25.963 1.00 19.02 39 THR B C 1
ATOM 631 O O . THR B 1 10 ? 3.934 17.163 -25.800 1.00 19.70 39 THR B O 1
ATOM 635 N N . SER B 1 11 ? 4.142 19.381 -25.470 1.00 16.73 40 SER B N 1
ATOM 636 C CA . SER B 1 11 ? 5.384 19.245 -24.719 1.00 19.36 40 SER B CA 1
ATOM 637 C C . SER B 1 11 ? 5.149 18.520 -23.392 1.00 17.99 40 SER B C 1
ATOM 638 O O . SER B 1 11 ? 6.006 17.760 -22.942 1.00 20.88 40 SER B O 1
ATOM 641 N N . PHE B 1 12 ? 3.983 18.737 -22.792 1.00 16.71 41 PHE B N 1
ATOM 642 C CA . PHE B 1 12 ? 3.591 18.033 -21.574 1.00 16.20 41 PHE B CA 1
ATOM 643 C C . PHE B 1 12 ? 3.508 16.534 -21.831 1.00 17.33 41 PHE B C 1
ATOM 644 O O . PHE B 1 12 ? 4.073 15.737 -21.082 1.00 17.62 41 PHE B O 1
ATOM 652 N N . VAL B 1 13 ? 2.799 16.149 -22.890 1.00 15.90 42 VAL B N 1
ATOM 653 C CA . VAL B 1 13 ? 2.704 14.738 -23.253 1.00 17.71 42 VAL B CA 1
ATOM 654 C C . VAL B 1 13 ? 4.094 14.155 -23.507 1.00 18.63 42 VAL B C 1
ATOM 655 O O . VAL B 1 13 ? 4.389 13.041 -23.057 1.00 21.71 42 VAL B O 1
ATOM 659 N N A GLN B 1 14 ? 4.941 14.935 -24.194 0.54 18.65 43 GLN B N 1
ATOM 660 N N B GLN B 1 14 ? 4.944 14.890 -24.208 0.46 18.97 43 GLN B N 1
ATOM 661 C CA A GLN B 1 14 ? 6.355 14.607 -24.460 0.54 18.97 43 GLN B CA 1
ATOM 662 C CA B GLN B 1 14 ? 6.292 14.395 -24.410 0.46 19.71 43 GLN B CA 1
ATOM 663 C C A GLN B 1 14 ? 7.134 14.279 -23.181 0.54 18.06 43 GLN B C 1
ATOM 664 C C B GLN B 1 14 ? 6.916 14.080 -23.053 0.46 18.13 43 GLN B C 1
ATOM 665 O O A GLN B 1 14 ? 7.975 13.372 -23.152 0.54 19.64 43 GLN B O 1
ATOM 666 O O B GLN B 1 14 ? 7.399 12.962 -22.836 0.46 17.88 43 GLN B O 1
ATOM 677 N N . MET B 1 15 ? 6.852 15.036 -22.129 1.00 19.13 44 MET B N 1
ATOM 678 C CA . MET B 1 15 ? 7.491 14.855 -20.824 1.00 19.48 44 MET B CA 1
ATOM 679 C C . MET B 1 15 ? 6.985 13.622 -20.093 1.00 20.90 44 MET B C 1
ATOM 680 O O . MET B 1 15 ? 7.757 12.897 -19.459 1.00 22.08 44 MET B O 1
ATOM 685 N N . VAL B 1 16 ? 5.685 13.389 -20.183 1.00 19.20 45 VAL B N 1
ATOM 686 C CA . VAL B 1 16 ? 5.100 12.197 -19.595 1.00 21.17 45 VAL B CA 1
ATOM 687 C C . VAL B 1 16 ? 5.678 10.932 -20.243 1.00 21.55 45 VAL B C 1
ATOM 688 O O . VAL B 1 16 ? 6.038 9.972 -19.544 1.00 23.51 45 VAL B O 1
ATOM 692 N N . GLU B 1 17 ? 5.805 10.951 -21.569 1.00 24.35 46 GLU B N 1
ATOM 693 C CA . GLU B 1 17 ? 6.213 9.772 -22.334 1.00 23.58 46 GLU B CA 1
ATOM 694 C C . GLU B 1 17 ? 7.704 9.487 -22.284 1.00 29.95 46 GLU B C 1
ATOM 695 O O . GLU B 1 17 ? 8.129 8.381 -22.630 1.00 31.26 46 GLU B O 1
ATOM 701 N N . ASP B 1 18 ? 8.490 10.480 -21.878 1.00 27.90 47 ASP B N 1
ATOM 702 C CA . ASP B 1 18 ? 9.940 10.329 -21.786 1.00 30.91 47 ASP B CA 1
ATOM 703 C C . ASP B 1 18 ? 10.294 9.086 -20.961 1.00 34.49 47 ASP B C 1
ATOM 704 O O . ASP B 1 18 ? 9.780 8.909 -19.865 1.00 34.02 47 ASP B O 1
ATOM 709 N N . GLU B 1 19 ? 11.148 8.217 -21.497 1.00 40.66 48 GLU B N 1
ATOM 710 C CA . GLU B 1 19 ? 11.500 6.973 -20.804 1.00 44.23 48 GLU B CA 1
ATOM 711 C C . GLU B 1 19 ? 12.189 7.231 -19.466 1.00 46.75 48 GLU B C 1
ATOM 712 O O . GLU B 1 19 ? 12.174 6.386 -18.567 1.00 46.65 48 GLU B O 1
ATOM 718 N N . ARG B 1 20 ? 12.805 8.399 -19.345 1.00 43.17 49 ARG B N 1
ATOM 719 C CA . ARG B 1 20 ? 13.354 8.833 -18.076 1.00 43.96 49 ARG B CA 1
ATOM 720 C C . ARG B 1 20 ? 12.471 9.951 -17.577 1.00 43.57 49 ARG B C 1
ATOM 721 O O . ARG B 1 20 ? 12.980 11.020 -17.230 1.00 48.17 49 ARG B O 1
ATOM 729 N N . SER B 1 21 ? 11.155 9.728 -17.557 1.00 38.30 50 SER B N 1
ATOM 730 C CA . SER B 1 21 ? 10.242 10.852 -17.321 1.00 34.95 50 SER B CA 1
ATOM 731 C C . SER B 1 21 ? 10.531 11.579 -16.032 1.00 32.71 50 SER B C 1
ATOM 732 O O . SER B 1 21 ? 10.678 10.987 -14.956 1.00 33.38 50 SER B O 1
ATOM 735 N N . VAL B 1 22 ? 10.613 12.892 -16.161 1.00 25.69 51 VAL B N 1
ATOM 736 C CA . VAL B 1 22 ? 10.984 13.748 -15.067 0.50 25.62 51 VAL B CA 1
ATOM 737 C C . VAL B 1 22 ? 9.719 14.208 -14.343 1.00 17.43 51 VAL B C 1
ATOM 738 O O . VAL B 1 22 ? 9.803 14.924 -13.362 0.50 21.54 51 VAL B O 1
ATOM 742 N N . VAL B 1 23 ? 8.542 13.770 -14.797 1.00 16.49 52 VAL B N 1
ATOM 743 C CA . VAL B 1 23 ? 7.293 14.263 -14.187 1.00 13.41 52 VAL B CA 1
ATOM 744 C C . VAL B 1 23 ? 6.983 13.592 -12.847 1.00 14.06 52 VAL B C 1
ATOM 745 O O . VAL B 1 23 ? 6.864 12.359 -12.764 1.00 15.14 52 VAL B O 1
ATOM 749 N N . SER B 1 24 ? 6.831 14.404 -11.800 1.00 11.74 53 SER B N 1
ATOM 750 C CA . SER B 1 24 ? 6.510 13.861 -10.480 1.00 11.37 53 SER B CA 1
ATOM 751 C C . SER B 1 24 ? 5.040 14.004 -10.123 1.00 9.85 53 SER B C 1
ATOM 752 O O . SER B 1 24 ? 4.476 13.127 -9.475 1.00 12.11 53 SER B O 1
ATOM 755 N N . GLU B 1 25 ? 4.416 15.101 -10.538 1.00 10.00 54 GLU B N 1
ATOM 756 C CA . GLU B 1 25 ? 3.051 15.378 -10.109 1.00 10.04 54 GLU B CA 1
ATOM 757 C C . GLU B 1 25 ? 2.330 16.195 -11.164 1.00 8.87 54 GLU B C 1
ATOM 758 O O . GLU B 1 25 ? 2.923 17.079 -11.792 1.00 10.16 54 GLU B O 1
ATOM 764 N N . VAL B 1 26 ? 1.050 15.887 -11.351 1.00 8.95 55 VAL B N 1
ATOM 765 C CA . VAL B 1 26 ? 0.175 16.698 -12.174 1.00 9.87 55 VAL B CA 1
ATOM 766 C C . VAL B 1 26 ? -1.030 17.079 -11.340 1.00 8.73 55 VAL B C 1
ATOM 767 O O . VAL B 1 26 ? -1.746 16.210 -10.844 1.00 9.87 55 VAL B O 1
ATOM 771 N N . VAL B 1 27 ? -1.222 18.383 -11.161 1.00 8.60 56 VAL B N 1
ATOM 772 C CA . VAL B 1 27 ? -2.387 18.874 -10.437 1.00 8.70 56 VAL B CA 1
ATOM 773 C C . VAL B 1 27 ? -3.398 19.314 -11.494 1.00 8.87 56 VAL B C 1
ATOM 774 O O . VAL B 1 27 ? -3.110 20.180 -12.328 1.00 9.91 56 VAL B O 1
ATOM 778 N N . ILE B 1 28 ? -4.564 18.685 -11.473 1.00 8.77 57 ILE B N 1
ATOM 779 C CA . ILE B 1 28 ? -5.619 18.962 -12.439 1.00 8.49 57 ILE B CA 1
ATOM 780 C C . ILE B 1 28 ? -6.590 19.948 -11.785 1.00 9.85 57 ILE B C 1
ATOM 781 O O . ILE B 1 28 ? -7.431 19.584 -10.949 1.00 11.25 57 ILE B O 1
ATOM 786 N N . ARG B 1 29 ? -6.432 21.214 -12.131 1.00 9.69 58 ARG B N 1
ATOM 787 C CA . ARG B 1 29 ? -7.232 22.259 -11.518 1.00 10.78 58 ARG B CA 1
ATOM 788 C C . ARG B 1 29 ? -8.613 22.316 -12.141 1.00 11.37 58 ARG B C 1
ATOM 789 O O . ARG B 1 29 ? -8.789 22.052 -13.341 1.00 12.73 58 ARG B O 1
ATOM 797 N N . ASP B 1 30 ? -9.598 22.711 -11.347 1.00 13.71 59 ASP B N 1
ATOM 798 C CA . ASP B 1 30 ? -10.942 22.819 -11.892 1.00 16.22 59 ASP B CA 1
ATOM 799 C C . ASP B 1 30 ? -11.085 23.916 -12.955 1.00 18.13 59 ASP B C 1
ATOM 800 O O . ASP B 1 30 ? -12.058 23.907 -13.707 1.00 22.28 59 ASP B O 1
ATOM 805 N N . ASP B 1 31 ? -10.114 24.837 -13.041 1.00 15.62 60 ASP B N 1
ATOM 806 C CA . ASP B 1 31 ? -10.142 25.846 -14.106 1.00 18.40 60 ASP B CA 1
ATOM 807 C C . ASP B 1 31 ? -9.512 25.389 -15.428 1.00 16.87 60 ASP B C 1
ATOM 808 O O . ASP B 1 31 ? -9.329 26.185 -16.350 1.00 17.77 60 ASP B O 1
ATOM 813 N N . GLY B 1 32 ? -9.181 24.108 -15.529 1.00 15.17 61 GLY B N 1
ATOM 814 C CA . GLY B 1 32 ? -8.666 23.584 -16.787 1.00 14.24 61 GLY B CA 1
ATOM 815 C C . GLY B 1 32 ? -7.176 23.789 -17.005 1.00 13.76 61 GLY B C 1
ATOM 816 O O . GLY B 1 32 ? -6.658 23.532 -18.087 1.00 15.41 61 GLY B O 1
ATOM 817 N N . VAL B 1 33 ? -6.484 24.284 -15.989 1.00 13.59 62 VAL B N 1
ATOM 818 C CA . VAL B 1 33 ? -5.037 24.388 -16.045 1.00 13.63 62 VAL B CA 1
ATOM 819 C C . VAL B 1 33 ? -4.436 23.199 -15.323 1.00 11.41 62 VAL B C 1
ATOM 820 O O . VAL B 1 33 ? -4.909 22.805 -14.260 1.00 14.06 62 VAL B O 1
ATOM 824 N N . LEU B 1 34 ? -3.410 22.601 -15.922 1.00 11.85 63 LEU B N 1
ATOM 825 C CA . LEU B 1 34 ? -2.653 21.569 -15.248 1.00 11.05 63 LEU B CA 1
ATOM 826 C C . LEU B 1 34 ? -1.381 22.184 -14.726 1.00 11.53 63 LEU B C 1
ATOM 827 O O . LEU B 1 34 ? -0.680 22.875 -15.452 1.00 14.93 63 LEU B O 1
ATOM 832 N N A ARG B 1 35 ? -1.066 21.887 -13.471 0.45 10.94 64 ARG B N 1
ATOM 833 N N B ARG B 1 35 ? -1.074 21.955 -13.458 0.55 9.92 64 ARG B N 1
ATOM 834 C CA A ARG B 1 35 ? 0.188 22.297 -12.868 0.45 12.48 64 ARG B CA 1
ATOM 835 C CA B ARG B 1 35 ? 0.226 22.343 -12.949 0.55 8.95 64 ARG B CA 1
ATOM 836 C C A ARG B 1 35 ? 1.092 21.074 -12.835 0.45 10.09 64 ARG B C 1
ATOM 837 C C B ARG B 1 35 ? 1.071 21.091 -12.877 0.55 9.71 64 ARG B C 1
ATOM 838 O O A ARG B 1 35 ? 0.775 20.076 -12.177 0.45 12.54 64 ARG B O 1
ATOM 839 O O B ARG B 1 35 ? 0.688 20.093 -12.252 0.55 10.22 64 ARG B O 1
ATOM 854 N N . VAL B 1 36 ? 2.210 21.145 -13.546 1.00 10.26 65 VAL B N 1
ATOM 855 C CA . VAL B 1 36 ? 3.046 19.973 -13.755 1.00 11.27 65 VAL B CA 1
ATOM 856 C C . VAL B 1 36 ? 4.385 20.158 -13.037 1.00 9.36 65 VAL B C 1
ATOM 857 O O . VAL B 1 36 ? 5.131 21.086 -13.316 1.00 13.19 65 VAL B O 1
ATOM 861 N N . TYR B 1 37 ? 4.666 19.273 -12.098 1.00 10.82 66 TYR B N 1
ATOM 862 C CA . TYR B 1 37 ? 5.877 19.338 -11.296 1.00 11.32 66 TYR B CA 1
ATOM 863 C C . TYR B 1 37 ? 6.861 18.276 -11.752 1.00 10.51 66 TYR B C 1
ATOM 864 O O . TYR B 1 37 ? 6.475 17.150 -12.042 1.00 13.00 66 TYR B O 1
ATOM 873 N N . THR B 1 38 ? 8.134 18.633 -11.786 1.00 14.86 67 THR B N 1
ATOM 874 C CA . THR B 1 38 ? 9.174 17.716 -12.199 1.00 16.21 67 THR B CA 1
ATOM 875 C C . THR B 1 38 ? 10.050 17.294 -11.030 1.00 17.33 67 THR B C 1
ATOM 876 O O . THR B 1 38 ? 10.143 17.990 -10.009 1.00 19.74 67 THR B O 1
ATOM 880 N N . LYS B 1 39 ? 10.710 16.154 -11.198 1.00 19.13 68 LYS B N 1
ATOM 881 C CA . LYS B 1 39 ? 11.585 15.620 -10.165 1.00 22.61 68 LYS B CA 1
ATOM 882 C C . LYS B 1 39 ? 12.779 16.520 -9.908 1.00 23.31 68 LYS B C 1
ATOM 883 O O . LYS B 1 39 ? 13.369 16.460 -8.826 1.00 27.23 68 LYS B O 1
ATOM 889 N N . ASP B 1 40 ? 13.142 17.343 -10.894 1.00 20.11 69 ASP B N 1
ATOM 890 C CA . ASP B 1 40 ? 14.248 18.284 -10.723 1.00 21.33 69 ASP B CA 1
ATOM 891 C C . ASP B 1 40 ? 13.836 19.637 -10.132 1.00 18.86 69 ASP B C 1
ATOM 892 O O . ASP B 1 40 ? 14.644 20.570 -10.083 1.00 23.31 69 ASP B O 1
ATOM 897 N N . GLY B 1 41 ? 12.588 19.737 -9.686 1.00 16.42 70 GLY B N 1
ATOM 898 C CA . GLY B 1 41 ? 12.138 20.888 -8.925 1.00 14.68 70 GLY B CA 1
ATOM 899 C C . GLY B 1 41 ? 11.711 22.080 -9.752 1.00 15.78 70 GLY B C 1
ATOM 900 O O . GLY B 1 41 ? 11.952 23.215 -9.369 1.00 16.62 70 GLY B O 1
ATOM 901 N N . ARG B 1 42 ? 11.108 21.817 -10.903 1.00 15.77 71 ARG B N 1
ATOM 902 C CA . ARG B 1 42 ? 10.467 22.859 -11.691 1.00 14.61 71 ARG B CA 1
ATOM 903 C C . ARG B 1 42 ? 8.960 22.643 -11.718 1.00 13.80 71 ARG B C 1
ATOM 904 O O . ARG B 1 42 ? 8.452 21.549 -11.436 1.00 14.08 71 ARG B O 1
ATOM 912 N N . VAL B 1 43 ? 8.242 23.706 -12.038 1.00 13.72 72 VAL B N 1
ATOM 913 C CA . VAL B 1 43 ? 6.797 23.642 -12.179 1.00 12.68 72 VAL B CA 1
ATOM 914 C C . VAL B 1 43 ? 6.396 24.370 -13.458 1.00 13.24 72 VAL B C 1
ATOM 915 O O . VAL B 1 43 ? 6.969 25.405 -13.816 1.00 15.81 72 VAL B O 1
ATOM 919 N N . TYR B 1 44 ? 5.425 23.792 -14.154 1.00 13.02 73 TYR B N 1
ATOM 920 C CA . TYR B 1 44 ? 4.948 24.290 -15.425 1.00 13.62 73 TYR B CA 1
ATOM 921 C C . TYR B 1 44 ? 3.444 24.427 -15.373 1.00 13.03 73 TYR B C 1
ATOM 922 O O . TYR B 1 44 ? 2.767 23.709 -14.629 1.00 14.24 73 TYR B O 1
ATOM 931 N N . GLU B 1 45 ? 2.919 25.334 -16.185 1.00 12.97 74 GLU B N 1
ATOM 932 C CA . GLU B 1 45 ? 1.490 25.530 -16.316 1.00 14.80 74 GLU B CA 1
ATOM 933 C C . GLU B 1 45 ? 1.052 25.156 -17.730 1.00 14.14 74 GLU B C 1
ATOM 934 O O . GLU B 1 45 ? 1.582 25.678 -18.717 1.00 16.40 74 GLU B O 1
ATOM 940 N N . VAL B 1 46 ? 0.090 24.244 -17.817 1.00 12.83 75 VAL B N 1
ATOM 941 C CA . VAL B 1 46 ? -0.419 23.783 -19.096 1.00 12.67 75 VAL B CA 1
ATOM 942 C C . VAL B 1 46 ? -1.907 24.128 -19.178 1.00 12.95 75 VAL B C 1
ATOM 943 O O . VAL B 1 46 ? -2.725 23.614 -18.401 1.00 14.90 75 VAL B O 1
ATOM 947 N N . ASP B 1 47 ? -2.264 24.988 -20.125 1.00 12.46 76 ASP B N 1
ATOM 948 C CA . ASP B 1 47 ? -3.661 25.367 -20.312 1.00 12.83 76 ASP B CA 1
ATOM 949 C C . ASP B 1 47 ? -4.311 24.312 -21.193 1.00 13.38 76 ASP B C 1
ATOM 950 O O . ASP B 1 47 ? -4.086 24.286 -22.404 1.00 14.69 76 ASP B O 1
ATOM 955 N N . ALA B 1 48 ? -5.089 23.420 -20.586 1.00 11.95 77 ALA B N 1
ATOM 956 C CA . ALA B 1 48 ? -5.614 22.255 -21.307 1.00 12.49 77 ALA B CA 1
ATOM 957 C C . ALA B 1 48 ? -6.938 21.786 -20.714 1.00 12.02 77 ALA B C 1
ATOM 958 O O . ALA B 1 48 ? -6.984 20.742 -20.061 1.00 14.51 77 ALA B O 1
ATOM 960 N N . PRO B 1 49 ? -8.024 22.545 -20.954 1.00 13.86 78 PRO B N 1
ATOM 961 C CA . PRO B 1 49 ? -9.321 22.186 -20.363 1.00 14.19 78 PRO B CA 1
ATOM 962 C C . PRO B 1 49 ? -9.839 20.811 -20.801 1.00 16.17 78 PRO B C 1
ATOM 963 O O . PRO B 1 49 ? -10.651 20.225 -20.085 1.00 16.14 78 PRO B O 1
ATOM 967 N N . TRP B 1 50 ? -9.368 20.309 -21.941 1.00 14.10 79 TRP B N 1
ATOM 968 C CA . TRP B 1 50 ? -9.788 19.003 -22.452 1.00 15.17 79 TRP B CA 1
ATOM 969 C C . TRP B 1 50 ? -9.238 17.845 -21.629 1.00 15.90 79 TRP B C 1
ATOM 970 O O . TRP B 1 50 ? -9.771 16.747 -21.671 1.00 18.10 79 TRP B O 1
ATOM 981 N N . ALA B 1 51 ? -8.163 18.094 -20.891 1.00 15.17 80 ALA B N 1
ATOM 982 C CA . ALA B 1 51 ? -7.468 17.025 -20.202 1.00 14.24 80 ALA B CA 1
ATOM 983 C C . ALA B 1 51 ? -8.192 16.563 -18.945 1.00 13.89 80 ALA B C 1
ATOM 984 O O . ALA B 1 51 ? -7.995 15.443 -18.503 1.00 17.94 80 ALA B O 1
ATOM 986 N N . VAL B 1 52 ? -9.025 17.423 -18.372 1.00 17.29 81 VAL B N 1
ATOM 987 C CA . VAL B 1 52 ? -9.507 17.205 -17.013 1.00 19.78 81 VAL B CA 1
ATOM 988 C C . VAL B 1 52 ? -10.476 16.049 -16.891 1.00 20.68 81 VAL B C 1
ATOM 989 O O . VAL B 1 52 ? -10.727 15.563 -15.787 1.00 24.78 81 VAL B O 1
ATOM 993 N N . ASN B 1 53 ? -11.032 15.615 -18.015 1.00 24.43 82 ASN B N 1
ATOM 994 C CA . ASN B 1 53 ? -11.930 14.467 -18.015 1.00 28.87 82 ASN B CA 1
ATOM 995 C C . ASN B 1 53 ? -11.477 13.385 -18.980 1.00 24.60 82 ASN B C 1
ATOM 996 O O . ASN B 1 53 ? -12.262 12.512 -19.355 1.00 25.10 82 ASN B O 1
ATOM 1001 N N . ASP B 1 54 ? -10.213 13.454 -19.388 1.00 20.37 83 ASP B N 1
ATOM 1002 C CA . ASP B 1 54 ? -9.632 12.461 -20.287 1.00 20.08 83 ASP B CA 1
ATOM 1003 C C . ASP B 1 54 ? -9.149 11.273 -19.460 1.00 18.77 83 ASP B C 1
ATOM 1004 O O . ASP B 1 54 ? -8.028 11.281 -18.936 1.00 18.79 83 ASP B O 1
ATOM 1009 N N . SER B 1 55 ? -9.995 10.251 -19.362 1.00 19.49 84 SER B N 1
ATOM 1010 C CA . SER B 1 55 ? -9.719 9.100 -18.507 1.00 24.34 84 SER B CA 1
ATOM 1011 C C . SER B 1 55 ? -8.507 8.317 -18.978 1.00 22.36 84 SER B C 1
ATOM 1012 O O . SER B 1 55 ? -7.826 7.689 -18.172 1.00 21.39 84 SER B O 1
ATOM 1015 N N . GLN B 1 56 ? -8.244 8.357 -20.280 1.00 26.76 85 GLN B N 1
ATOM 1016 C CA . GLN B 1 56 ? -7.098 7.649 -20.840 1.00 25.48 85 GLN B CA 1
ATOM 1017 C C . GLN B 1 56 ? -5.799 8.301 -20.382 1.00 21.60 85 GLN B C 1
ATOM 1018 O O . GLN B 1 56 ? -4.854 7.613 -19.981 1.00 22.99 85 GLN B O 1
ATOM 1024 N N . LEU B 1 57 ? -5.766 9.634 -20.412 1.00 19.42 86 LEU B N 1
ATOM 1025 C CA . LEU B 1 57 ? -4.600 10.379 -19.941 1.00 17.54 86 LEU B CA 1
ATOM 1026 C C . LEU B 1 57 ? -4.401 10.158 -18.452 1.00 15.62 86 LEU B C 1
ATOM 1027 O O . LEU B 1 57 ? -3.293 9.904 -17.984 1.00 14.35 86 LEU B O 1
ATOM 1032 N N . ILE B 1 58 ? -5.492 10.251 -17.707 1.00 13.22 87 ILE B N 1
ATOM 1033 C CA . ILE B 1 58 ? -5.411 10.130 -16.255 1.00 12.87 87 ILE B CA 1
ATOM 1034 C C . ILE B 1 58 ? -4.928 8.754 -15.815 1.00 15.18 87 ILE B C 1
ATOM 1035 O O . ILE B 1 58 ? -4.048 8.646 -14.968 1.00 15.02 87 ILE B O 1
ATOM 1040 N N . GLU B 1 59 ? -5.473 7.694 -16.384 1.00 18.63 88 GLU B N 1
ATOM 1041 C CA . GLU B 1 59 ? -5.025 6.394 -15.919 1.00 20.67 88 GLU B CA 1
ATOM 1042 C C . GLU B 1 59 ? -3.599 6.112 -16.390 1.00 24.66 88 GLU B C 1
ATOM 1043 O O . GLU B 1 59 ? -2.851 5.423 -15.700 1.00 24.08 88 GLU B O 1
ATOM 1049 N N . LYS B 1 60 ? -3.209 6.690 -17.528 1.00 22.92 89 LYS B N 1
ATOM 1050 C CA . LYS B 1 60 ? -1.815 6.634 -17.983 1.00 24.03 89 LYS B CA 1
ATOM 1051 C C . LYS B 1 60 ? -0.847 7.288 -16.989 1.00 19.81 89 LYS B C 1
ATOM 1052 O O . LYS B 1 60 ? 0.195 6.715 -16.649 1.00 21.70 89 LYS B O 1
ATOM 1058 N N . LEU B 1 61 ? -1.168 8.501 -16.545 1.00 15.72 90 LEU B N 1
ATOM 1059 C CA . LEU B 1 61 ? -0.387 9.146 -15.507 1.00 13.16 90 LEU B CA 1
ATOM 1060 C C . LEU B 1 61 ? -0.315 8.271 -14.261 1.00 11.64 90 LEU B C 1
ATOM 1061 O O . LEU B 1 61 ? 0.769 8.050 -13.715 1.00 12.75 90 LEU B O 1
ATOM 1066 N N . VAL B 1 62 ? -1.461 7.766 -13.808 1.00 13.33 91 VAL B N 1
ATOM 1067 C CA . VAL B 1 62 ? -1.473 6.950 -12.593 1.00 15.68 91 VAL B CA 1
ATOM 1068 C C . VAL B 1 62 ? -0.632 5.676 -12.741 1.00 17.47 91 VAL B C 1
ATOM 1069 O O . VAL B 1 62 ? 0.122 5.290 -11.831 1.00 17.53 91 VAL B O 1
ATOM 1073 N N . SER B 1 63 ? -0.742 5.028 -13.895 1.00 17.31 92 SER B N 1
ATOM 1074 C CA . SER B 1 63 ? -0.030 3.777 -14.138 1.00 20.49 92 SER B CA 1
ATOM 1075 C C . SER B 1 63 ? 1.486 3.996 -14.135 1.00 19.28 92 SER B C 1
ATOM 1076 O O . SER B 1 63 ? 2.238 3.082 -13.826 1.00 21.60 92 SER B O 1
ATOM 1079 N N . LYS B 1 64 ? 1.922 5.220 -14.447 1.00 19.97 93 LYS B N 1
ATOM 1080 C CA . LYS B 1 64 ? 3.341 5.571 -14.424 1.00 19.58 93 LYS B CA 1
ATOM 1081 C C . LYS B 1 64 ? 3.815 5.932 -13.029 1.00 16.34 93 LYS B C 1
ATOM 1082 O O . LYS B 1 64 ? 5.009 6.130 -12.799 1.00 20.00 93 LYS B O 1
ATOM 1088 N N . GLY B 1 65 ? 2.879 6.003 -12.094 1.00 15.29 94 GLY B N 1
ATOM 1089 C CA . GLY B 1 65 ? 3.203 6.356 -10.726 1.00 17.69 94 GLY B CA 1
ATOM 1090 C C . GLY B 1 65 ? 3.297 7.851 -10.513 1.00 15.50 94 GLY B C 1
ATOM 1091 O O . GLY B 1 65 ? 3.708 8.292 -9.441 1.00 16.43 94 GLY B O 1
ATOM 1092 N N . ILE B 1 66 ? 2.898 8.630 -11.525 1.00 12.38 95 ILE B N 1
ATOM 1093 C CA . ILE B 1 66 ? 2.858 10.090 -11.403 1.00 12.52 95 ILE B CA 1
ATOM 1094 C C . ILE B 1 66 ? 1.731 10.442 -10.446 1.00 12.35 95 ILE B C 1
ATOM 1095 O O . ILE B 1 66 ? 0.656 9.847 -10.500 1.00 10.84 95 ILE B O 1
ATOM 1100 N N . LYS B 1 67 ? 1.997 11.355 -9.524 1.00 10.26 96 LYS B N 1
ATOM 1101 C CA . LYS B 1 67 ? 0.986 11.774 -8.567 1.00 10.28 96 LYS B CA 1
ATOM 1102 C C . LYS B 1 67 ? -0.028 12.655 -9.272 1.00 10.80 96 LYS B C 1
ATOM 1103 O O . LYS B 1 67 ? 0.325 13.704 -9.815 1.00 13.04 96 LYS B O 1
ATOM 1109 N N . VAL B 1 68 ? -1.290 12.244 -9.260 1.00 8.62 97 VAL B N 1
ATOM 1110 C CA . VAL B 1 68 ? -2.360 13.023 -9.879 1.00 8.90 97 VAL B CA 1
ATOM 1111 C C . VAL B 1 68 ? -3.286 13.514 -8.779 1.00 8.86 97 VAL B C 1
ATOM 1112 O O . VAL B 1 68 ? -3.785 12.713 -7.979 1.00 9.97 97 VAL B O 1
ATOM 1116 N N . SER B 1 69 ? -3.515 14.824 -8.743 1.00 10.37 98 SER B N 1
ATOM 1117 C CA . SER B 1 69 ? -4.261 15.490 -7.665 1.00 12.93 98 SER B CA 1
ATOM 1118 C C . SER B 1 69 ? -5.228 16.474 -8.284 1.00 14.22 98 SER B C 1
ATOM 1119 O O . SER B 1 69 ? -4.811 17.303 -9.087 1.00 14.35 98 SER B O 1
ATOM 1122 N N . GLY B 1 70 ? -6.500 16.415 -7.904 1.00 10.77 99 GLY B N 1
ATOM 1123 C CA . GLY B 1 70 ? -7.434 17.462 -8.274 1.00 11.90 99 GLY B CA 1
ATOM 1124 C C . GLY B 1 70 ? -7.288 18.696 -7.400 1.00 12.18 99 GLY B C 1
ATOM 1125 O O . GLY B 1 70 ? -6.800 18.611 -6.272 1.00 14.43 99 GLY B O 1
ATOM 1126 N N . GLU B 1 71 ? -7.713 19.845 -7.911 1.00 10.57 100 GLU B N 1
ATOM 1127 C CA . GLU B 1 71 ? -7.638 21.091 -7.153 1.00 11.62 100 GLU B CA 1
ATOM 1128 C C . GLU B 1 71 ? -8.889 21.903 -7.427 1.00 11.48 100 GLU B C 1
ATOM 1129 O O . GLU B 1 71 ? -9.438 21.838 -8.526 1.00 12.41 100 GLU B O 1
ATOM 1135 N N . ARG B 1 72 ? -9.333 22.675 -6.438 1.00 12.37 101 ARG B N 1
ATOM 1136 C CA . ARG B 1 72 ? -10.431 23.612 -6.631 1.00 13.53 101 ARG B CA 1
ATOM 1137 C C . ARG B 1 72 ? -10.291 24.757 -5.646 1.00 16.73 101 ARG B C 1
ATOM 1138 O O . ARG B 1 72 ? -9.446 24.684 -4.747 1.00 19.21 101 ARG B O 1
ATOM 1147 N N . SER C 1 5 ? -7.490 33.618 -41.874 1.00 55.36 34 SER C N 1
ATOM 1148 C CA . SER C 1 5 ? -8.337 33.143 -42.964 1.00 52.71 34 SER C CA 1
ATOM 1149 C C . SER C 1 5 ? -9.342 32.107 -42.462 1.00 47.22 34 SER C C 1
ATOM 1150 O O . SER C 1 5 ? -8.997 31.231 -41.670 1.00 42.54 34 SER C O 1
ATOM 1153 N N . LYS C 1 6 ? -10.580 32.208 -42.934 1.00 52.12 35 LYS C N 1
ATOM 1154 C CA . LYS C 1 6 ? -11.653 31.325 -42.482 1.00 52.74 35 LYS C CA 1
ATOM 1155 C C . LYS C 1 6 ? -11.456 29.887 -42.966 1.00 49.03 35 LYS C C 1
ATOM 1156 O O . LYS C 1 6 ? -11.059 29.658 -44.110 1.00 45.18 35 LYS C O 1
ATOM 1162 N N . LEU C 1 7 ? -11.740 28.926 -42.088 1.00 41.23 36 LEU C N 1
ATOM 1163 C CA . LEU C 1 7 ? -11.571 27.514 -42.404 1.00 34.92 36 LEU C CA 1
ATOM 1164 C C . LEU C 1 7 ? -12.625 26.685 -41.669 1.00 32.12 36 LEU C C 1
ATOM 1165 O O . LEU C 1 7 ? -12.794 26.830 -40.459 1.00 33.99 36 LEU C O 1
ATOM 1170 N N . SER C 1 8 ? -13.338 25.820 -42.387 1.00 29.45 37 SER C N 1
ATOM 1171 C CA . SER C 1 8 ? -14.357 24.990 -41.746 1.00 27.64 37 SER C CA 1
ATOM 1172 C C . SER C 1 8 ? -13.708 23.905 -40.886 1.00 26.95 37 SER C C 1
ATOM 1173 O O . SER C 1 8 ? -12.587 23.478 -41.156 1.00 24.73 37 SER C O 1
ATOM 1176 N N . TYR C 1 9 ? -14.412 23.462 -39.850 1.00 27.02 38 TYR C N 1
ATOM 1177 C CA . TYR C 1 9 ? -13.924 22.364 -39.027 1.00 26.41 38 TYR C CA 1
ATOM 1178 C C . TYR C 1 9 ? -13.755 21.121 -39.878 1.00 29.66 38 TYR C C 1
ATOM 1179 O O . TYR C 1 9 ? -12.818 20.339 -39.681 1.00 26.29 38 TYR C O 1
ATOM 1188 N N . THR C 1 10 ? -14.688 20.938 -40.808 1.00 30.50 39 THR C N 1
ATOM 1189 C CA . THR C 1 10 ? -14.666 19.803 -41.710 1.00 32.95 39 THR C CA 1
ATOM 1190 C C . THR C 1 10 ? -13.319 19.751 -42.444 1.00 30.70 39 THR C C 1
ATOM 1191 O O . THR C 1 10 ? -12.649 18.717 -42.462 1.00 30.84 39 THR C O 1
ATOM 1195 N N . SER C 1 11 ? -12.926 20.881 -43.028 1.00 28.87 40 SER C N 1
ATOM 1196 C CA . SER C 1 11 ? -11.643 20.996 -43.725 1.00 29.21 40 SER C CA 1
ATOM 1197 C C . SER C 1 11 ? -10.441 20.889 -42.799 1.00 32.28 40 SER C C 1
ATOM 1198 O O . SER C 1 11 ? -9.412 20.340 -43.185 1.00 31.87 40 SER C O 1
ATOM 1201 N N . PHE C 1 12 ? -10.566 21.435 -41.591 1.00 27.39 41 PHE C N 1
ATOM 1202 C CA . PHE C 1 12 ? -9.497 21.357 -40.613 1.00 26.41 41 PHE C CA 1
ATOM 1203 C C . PHE C 1 12 ? -9.185 19.905 -40.299 1.00 26.40 41 PHE C C 1
ATOM 1204 O O . PHE C 1 12 ? -8.026 19.503 -40.317 1.00 27.34 41 PHE C O 1
ATOM 1212 N N . VAL C 1 13 ? -10.227 19.123 -40.031 1.00 29.76 42 VAL C N 1
ATOM 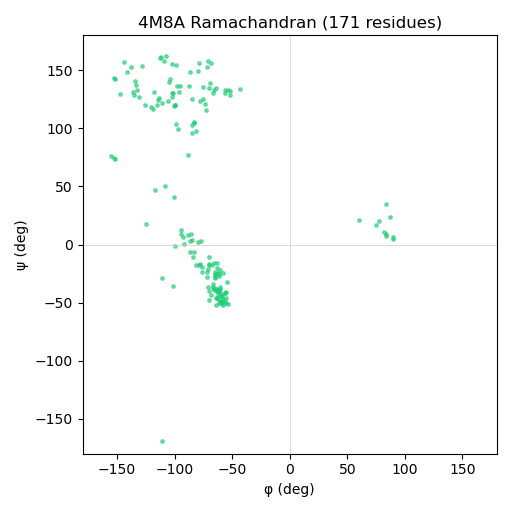1213 C CA . VAL C 1 13 ? -10.072 17.715 -39.685 1.00 35.13 42 VAL C CA 1
ATOM 1214 C C . VAL C 1 13 ? -9.307 16.953 -40.765 1.00 36.41 42 VAL C C 1
ATOM 1215 O O . VAL C 1 13 ? -8.436 16.140 -40.463 1.00 37.98 42 VAL C O 1
ATOM 1219 N N . GLN C 1 14 ? -9.618 17.232 -42.027 1.00 35.83 43 GLN C N 1
ATOM 1220 C CA . GLN C 1 14 ? -8.929 16.556 -43.114 1.00 39.39 43 GLN C CA 1
ATOM 1221 C C . GLN C 1 14 ? -7.488 17.033 -43.238 1.00 39.74 43 GLN C C 1
ATOM 1222 O O . GLN C 1 14 ? -6.596 16.241 -43.543 1.00 40.95 43 GLN C O 1
ATOM 1228 N N . MET C 1 15 ? -7.265 18.325 -43.001 1.00 37.39 44 MET C N 1
ATOM 1229 C CA . MET C 1 15 ? -5.913 18.873 -43.009 1.00 35.40 44 MET C CA 1
ATOM 1230 C C . MET C 1 15 ? -5.060 18.190 -41.951 1.00 35.13 44 MET C C 1
ATOM 1231 O O . MET C 1 15 ? -3.872 17.952 -42.163 1.00 35.51 44 MET C O 1
ATOM 1236 N N . VAL C 1 16 ? -5.675 17.879 -40.813 1.00 33.54 45 VAL C N 1
ATOM 1237 C CA . VAL C 1 16 ? -4.985 17.181 -39.731 1.00 35.93 45 VAL C CA 1
ATOM 1238 C C . VAL C 1 16 ? -4.685 15.731 -40.091 1.00 40.09 45 VAL C C 1
ATOM 1239 O O . VAL C 1 16 ? -3.564 15.257 -39.903 1.00 41.52 45 VAL C O 1
ATOM 1243 N N . GLU C 1 17 ? -5.686 15.032 -40.616 1.00 40.86 46 GLU C N 1
ATOM 1244 C CA . GLU C 1 17 ? -5.557 13.605 -40.893 1.00 43.85 46 GLU C CA 1
ATOM 1245 C C . GLU C 1 17 ? -4.737 13.312 -42.146 1.00 42.00 46 GLU C C 1
ATOM 1246 O O . GLU C 1 17 ? -4.236 12.199 -42.317 1.00 43.77 46 GLU C O 1
ATOM 1252 N N . ASP C 1 18 ? -4.609 14.315 -43.011 1.00 39.58 47 ASP C N 1
ATOM 1253 C CA . ASP C 1 18 ? -3.744 14.246 -44.187 1.00 44.18 47 ASP C CA 1
ATOM 1254 C C . ASP C 1 18 ? -2.344 13.811 -43.753 1.00 45.96 47 ASP C C 1
ATOM 1255 O O . ASP C 1 18 ? -1.791 14.349 -42.790 1.00 43.55 47 ASP C O 1
ATOM 1260 N N . GLU C 1 19 ? -1.777 12.832 -44.450 1.00 49.68 48 GLU C N 1
ATOM 1261 C CA . GLU C 1 19 ? -0.432 12.361 -44.128 1.00 55.04 48 GLU C CA 1
ATOM 1262 C C . GLU C 1 19 ? 0.612 13.399 -44.536 1.00 55.11 48 GLU C C 1
ATOM 1263 O O . GLU C 1 19 ? 1.717 13.437 -43.994 1.00 53.99 48 GLU C O 1
ATOM 1269 N N . ARG C 1 20 ? 0.245 14.243 -45.494 1.00 55.44 49 ARG C N 1
ATOM 1270 C CA . ARG C 1 20 ? 1.087 15.356 -45.898 1.00 55.16 49 ARG C CA 1
ATOM 1271 C C . ARG C 1 20 ? 0.570 16.631 -45.241 1.00 50.8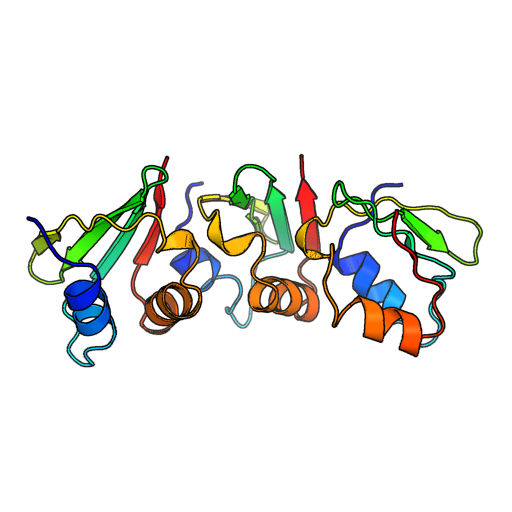0 49 ARG C C 1
ATOM 1272 O O . ARG C 1 20 ? 0.521 17.685 -45.873 1.00 50.59 49 ARG C O 1
ATOM 1280 N N . SER C 1 21 ? 0.180 16.527 -43.971 1.00 48.21 50 SER C N 1
ATOM 1281 C CA . SER C 1 21 ? -0.435 17.647 -43.263 1.00 44.73 50 SER C CA 1
ATOM 1282 C C . SER C 1 21 ? 0.434 18.892 -43.267 1.00 42.96 50 SER C C 1
ATOM 1283 O O . SER C 1 21 ? 1.633 18.840 -42.984 1.00 42.87 50 SER C O 1
ATOM 1286 N N . VAL C 1 22 ? -0.181 20.018 -43.589 1.00 38.83 51 VAL C N 1
ATOM 1287 C CA . VAL C 1 22 ? 0.532 21.277 -43.555 1.00 39.55 51 VAL C CA 1
ATOM 1288 C C . VAL C 1 22 ? 0.488 21.882 -42.151 1.00 35.00 51 VAL C C 1
ATOM 1289 O O . VAL C 1 22 ? 1.157 22.869 -41.890 1.00 34.61 51 VAL C O 1
ATOM 1293 N N . VAL C 1 23 ? -0.273 21.271 -41.243 1.00 33.03 52 VAL C N 1
ATOM 1294 C CA . VAL C 1 23 ? -0.486 21.850 -39.914 1.00 31.61 52 VAL C CA 1
ATOM 1295 C C . VAL C 1 23 ? 0.714 21.717 -38.968 1.00 30.53 52 VAL C C 1
ATOM 1296 O O . VAL C 1 23 ? 1.208 20.619 -38.714 1.00 33.39 52 VAL C O 1
ATOM 1300 N N . SER C 1 24 ? 1.157 22.846 -38.427 1.00 29.67 53 SER C N 1
ATOM 1301 C CA . SER C 1 24 ? 2.310 22.870 -37.535 1.00 26.80 53 SER C CA 1
ATOM 1302 C C . SER C 1 24 ? 1.932 23.192 -36.087 1.00 26.94 53 SER C C 1
ATOM 1303 O O . SER C 1 24 ? 2.603 22.762 -35.151 1.00 29.64 53 SER C O 1
ATOM 1306 N N . GLU C 1 25 ? 0.852 23.940 -35.901 1.00 22.88 54 GLU C N 1
ATOM 1307 C CA . GLU C 1 25 ? 0.443 24.343 -34.560 1.00 19.14 54 GLU C CA 1
ATOM 1308 C C . GLU C 1 25 ? -1.053 24.578 -34.523 1.00 18.62 54 GLU C C 1
ATOM 1309 O O . GLU C 1 25 ? -1.634 25.066 -35.494 1.00 19.16 54 GLU C O 1
ATOM 1315 N N . VAL C 1 26 ? -1.673 24.218 -33.402 1.00 16.63 55 VAL C N 1
ATOM 1316 C CA . VAL C 1 26 ? -3.070 24.517 -33.168 1.00 16.22 55 VAL C CA 1
ATOM 1317 C C . VAL C 1 26 ? -3.194 25.136 -31.785 1.00 15.58 55 VAL C C 1
ATOM 1318 O O . VAL C 1 26 ? -2.711 24.579 -30.795 1.00 14.78 55 VAL C O 1
ATOM 1322 N N . VAL C 1 27 ? -3.821 26.306 -31.724 1.00 14.06 56 VAL C N 1
ATOM 1323 C CA . VAL C 1 27 ? -4.201 26.913 -30.455 1.00 14.93 56 VAL C CA 1
ATOM 1324 C C . VAL C 1 27 ? -5.703 26.776 -30.271 1.00 14.19 56 VAL C C 1
ATOM 1325 O O . VAL C 1 27 ? -6.486 27.228 -31.111 1.00 15.76 56 VAL C O 1
ATOM 1329 N N . ILE C 1 28 ? -6.096 26.155 -29.164 1.00 14.83 57 ILE C N 1
ATOM 1330 C CA . ILE C 1 28 ? -7.500 25.989 -28.819 1.00 15.82 57 ILE C CA 1
ATOM 1331 C C . ILE C 1 28 ? -7.885 27.070 -27.814 1.00 14.33 57 ILE C C 1
ATOM 1332 O O . ILE C 1 28 ? -7.526 26.988 -26.640 1.00 16.14 57 ILE C O 1
ATOM 1337 N N . ARG C 1 29 ? -8.593 28.092 -28.283 1.00 15.84 58 ARG C N 1
ATOM 1338 C CA . ARG C 1 29 ? -8.965 29.223 -27.442 1.00 18.01 58 ARG C CA 1
ATOM 1339 C C . ARG C 1 29 ? -10.258 28.916 -26.717 1.00 17.97 58 ARG C C 1
ATOM 1340 O O . ARG C 1 29 ? -11.129 28.217 -27.253 1.00 20.95 58 ARG C O 1
ATOM 1348 N N . ASP C 1 30 ? -10.402 29.460 -25.514 1.00 22.22 59 ASP C N 1
ATOM 1349 C CA . ASP C 1 30 ? -11.583 29.175 -24.712 1.00 26.04 59 ASP C CA 1
ATOM 1350 C C . ASP C 1 30 ? -12.862 29.807 -25.266 1.00 28.65 59 ASP C C 1
ATOM 1351 O O . ASP C 1 30 ? -13.953 29.480 -24.810 1.00 29.98 59 ASP C O 1
ATOM 1356 N N . ASP C 1 31 ? -12.736 30.694 -26.255 1.00 27.43 60 ASP C N 1
ATOM 1357 C CA . ASP C 1 31 ? -13.923 31.256 -26.903 1.00 26.77 60 ASP C CA 1
ATOM 1358 C C . ASP C 1 31 ? -14.435 30.355 -28.029 1.00 24.56 60 ASP C C 1
ATOM 1359 O O . ASP C 1 31 ? -15.388 30.694 -28.730 1.00 28.87 60 ASP C O 1
ATOM 1364 N N . GLY C 1 32 ? -13.800 29.201 -28.197 1.00 25.66 61 GLY C N 1
ATOM 1365 C CA . GLY C 1 32 ? -14.261 28.218 -29.163 1.00 26.11 61 GLY C CA 1
ATOM 1366 C C . GLY C 1 32 ? -13.662 28.374 -30.547 1.00 25.70 61 GLY C C 1
ATOM 1367 O O . GLY C 1 32 ? -14.038 27.660 -31.473 1.00 28.47 61 GLY C O 1
ATOM 1368 N N . VAL C 1 33 ? -12.728 29.308 -30.690 1.00 22.44 62 VAL C N 1
ATOM 1369 C CA . VAL C 1 33 ? -12.001 29.470 -31.936 1.00 22.70 62 VAL C CA 1
ATOM 1370 C C . VAL C 1 33 ? -10.674 28.714 -31.893 1.00 20.82 62 VAL C C 1
ATOM 1371 O O . VAL C 1 33 ? -9.962 28.743 -30.880 1.00 22.34 62 VAL C O 1
ATOM 1375 N N . LEU C 1 34 ? -10.360 28.016 -32.983 1.00 22.01 63 LEU C N 1
ATOM 1376 C CA . LEU C 1 34 ? -9.054 27.384 -33.149 1.00 22.86 63 LEU C CA 1
ATOM 1377 C C . LEU C 1 34 ? -8.192 28.203 -34.082 1.00 21.86 63 LEU C C 1
ATOM 1378 O O . LEU C 1 34 ? -8.628 28.564 -35.169 1.00 24.74 63 LEU C O 1
ATOM 1383 N N . ARG C 1 35 ? -6.964 28.483 -33.671 1.00 19.61 64 ARG C N 1
ATOM 1384 C CA . ARG C 1 35 ? -6.028 29.157 -34.545 1.00 19.98 64 ARG C CA 1
ATOM 1385 C C . ARG C 1 35 ? -5.112 28.085 -35.102 1.00 18.39 64 ARG C C 1
ATOM 1386 O O . ARG C 1 35 ? -4.427 27.398 -34.344 1.00 19.01 64 ARG C O 1
ATOM 1394 N N . VAL C 1 36 ? -5.114 27.934 -36.422 1.00 20.31 65 VAL C N 1
ATOM 1395 C CA . VAL C 1 36 ? -4.421 26.825 -37.054 1.00 20.86 65 VAL C CA 1
ATOM 1396 C C . VAL C 1 36 ? -3.276 27.341 -37.918 1.00 24.01 65 VAL C C 1
ATOM 1397 O O . VAL C 1 36 ? -3.498 28.117 -38.845 1.00 25.01 65 VAL C O 1
ATOM 1401 N N . TYR C 1 37 ? -2.056 26.921 -37.593 1.00 21.80 66 TYR C N 1
ATOM 1402 C CA . TYR C 1 37 ? -0.854 27.373 -38.294 1.00 23.23 66 TYR C CA 1
ATOM 1403 C C . TYR C 1 37 ? -0.350 26.296 -39.231 1.00 25.91 66 TYR C C 1
ATOM 1404 O O . TYR C 1 37 ? -0.386 25.113 -38.893 1.00 26.28 66 TYR C O 1
ATOM 1413 N N . THR C 1 38 ? 0.145 26.709 -40.396 1.00 28.39 67 THR C N 1
ATOM 1414 C CA . THR C 1 38 ? 0.722 25.776 -41.352 1.00 32.80 67 THR C CA 1
ATOM 1415 C C . THR C 1 38 ? 2.233 25.953 -41.512 1.00 35.68 67 THR C C 1
ATOM 1416 O O . THR C 1 38 ? 2.789 26.998 -41.160 1.00 32.20 67 THR C O 1
ATOM 1420 N N . LYS C 1 39 ? 2.886 24.925 -42.043 1.00 39.41 68 LYS C N 1
ATOM 1421 C CA . LYS C 1 39 ? 4.334 24.931 -42.224 1.00 43.36 68 LYS C CA 1
ATOM 1422 C C . LYS C 1 39 ? 4.808 26.047 -43.149 1.00 44.27 68 LYS C C 1
ATOM 1423 O O . LYS C 1 39 ? 5.957 26.480 -43.066 1.00 46.56 68 LYS C O 1
ATOM 1429 N N . ASP C 1 40 ? 3.927 26.492 -44.042 1.00 37.87 69 ASP C N 1
ATOM 1430 C CA . ASP C 1 40 ? 4.284 27.493 -45.043 1.00 40.61 69 ASP C CA 1
ATOM 1431 C C . ASP C 1 40 ? 3.961 28.926 -44.625 1.00 39.99 69 ASP C C 1
ATOM 1432 O O . ASP C 1 40 ? 3.988 29.840 -45.451 1.00 41.90 69 ASP C O 1
ATOM 1437 N N . GLY C 1 41 ? 3.656 29.122 -43.346 1.00 36.86 70 GLY C N 1
ATOM 1438 C CA . GLY C 1 41 ? 3.486 30.462 -42.810 1.00 35.14 70 GLY C CA 1
ATOM 1439 C C . GLY C 1 41 ? 2.093 31.053 -42.932 1.00 32.55 70 GLY C C 1
ATOM 1440 O O . GLY C 1 41 ? 1.933 32.268 -42.939 1.00 35.53 70 GLY C O 1
ATOM 1441 N N . ARG C 1 42 ? 1.079 30.201 -43.039 1.00 30.51 71 ARG C N 1
ATOM 1442 C CA . ARG C 1 42 ? -0.295 30.681 -43.047 1.00 30.70 71 ARG C CA 1
ATOM 1443 C C . ARG C 1 42 ? -0.934 30.442 -41.684 1.00 28.75 71 ARG C C 1
ATOM 1444 O O . ARG C 1 42 ? -0.517 29.555 -40.934 1.00 29.65 71 ARG C O 1
ATOM 1452 N N . VAL C 1 43 ? -1.944 31.240 -41.360 1.00 27.25 72 VAL C N 1
ATOM 1453 C CA . VAL C 1 43 ? -2.721 31.007 -40.150 1.00 26.23 72 VAL C CA 1
ATOM 1454 C C . VAL C 1 43 ? -4.206 31.101 -40.487 1.00 25.92 72 VAL C C 1
ATOM 1455 O O . VAL C 1 43 ? -4.622 31.961 -41.272 1.00 27.40 72 VAL C O 1
ATOM 1459 N N . TYR C 1 44 ? -4.983 30.170 -39.939 1.00 24.81 73 TYR C N 1
ATOM 1460 C CA . TYR C 1 44 ? -6.420 30.086 -40.171 1.00 24.33 73 TYR C CA 1
ATOM 1461 C C . TYR C 1 44 ? -7.184 30.161 -38.856 1.00 23.34 73 TYR C C 1
ATOM 1462 O O . TYR C 1 44 ? -6.663 29.795 -37.799 1.00 23.19 73 TYR C O 1
ATOM 1471 N N A GLU C 1 45 ? -8.423 30.634 -38.922 0.70 26.81 74 GLU C N 1
ATOM 1472 N N B GLU C 1 45 ? -8.421 30.642 -38.937 0.30 26.32 74 GLU C N 1
ATOM 1473 C CA A GLU C 1 45 ? -9.313 30.593 -37.766 0.70 27.77 74 GLU C CA 1
ATOM 1474 C CA B GLU C 1 45 ? -9.348 30.607 -37.813 0.30 27.79 74 GLU C CA 1
ATOM 1475 C C A GLU C 1 45 ? -10.487 29.652 -38.027 0.70 26.40 74 GLU C C 1
ATOM 1476 C C B GLU C 1 45 ? -10.439 29.577 -38.084 0.30 26.52 74 GLU C C 1
ATOM 1477 O O A GLU C 1 45 ? -11.174 29.765 -39.044 0.70 28.38 74 GLU C O 1
ATOM 1478 O O B GLU C 1 45 ? -11.027 29.554 -39.166 0.30 26.90 74 GLU C O 1
ATOM 1489 N N . VAL C 1 46 ? -10.705 28.727 -37.100 1.00 25.90 75 VAL C N 1
ATOM 1490 C CA . VAL C 1 46 ? -11.766 27.738 -37.211 1.00 23.37 75 VAL C CA 1
ATOM 1491 C C . VAL C 1 46 ? -12.747 27.951 -36.069 1.00 23.50 75 VAL C C 1
ATOM 1492 O O . VAL C 1 46 ? -12.369 27.856 -34.908 1.00 24.90 75 VAL C O 1
ATOM 1496 N N . ASP C 1 47 ? -14.005 28.228 -36.391 1.00 26.76 76 ASP C N 1
ATOM 1497 C CA . ASP C 1 47 ? -15.028 28.358 -35.358 1.00 29.66 76 ASP C CA 1
ATOM 1498 C C . ASP C 1 47 ? -15.566 26.983 -34.977 1.00 23.44 76 ASP C C 1
ATOM 1499 O O . ASP C 1 47 ? -16.324 26.375 -35.729 1.00 27.28 76 ASP C O 1
ATOM 1504 N N . ALA C 1 48 ? -15.172 26.495 -33.807 1.00 22.66 77 ALA C N 1
ATOM 1505 C CA . ALA C 1 48 ? -15.503 25.135 -33.409 1.00 23.86 77 ALA C CA 1
ATOM 1506 C C . ALA C 1 48 ? -15.517 24.964 -31.896 1.00 19.98 77 ALA C C 1
ATOM 1507 O O . ALA C 1 48 ? -14.592 24.378 -31.320 1.00 21.33 77 ALA C O 1
ATOM 1509 N N . PRO C 1 49 ? -16.579 25.454 -31.240 1.00 22.57 78 PRO C N 1
ATOM 1510 C CA . PRO C 1 49 ? -16.669 25.348 -29.780 1.00 23.26 78 PRO C CA 1
ATOM 1511 C C . PRO C 1 49 ? -16.724 23.901 -29.285 1.00 23.54 78 PRO C C 1
ATOM 1512 O O . PRO C 1 49 ? -16.491 23.653 -28.107 1.00 25.15 78 PRO C O 1
ATOM 1516 N N . TRP C 1 50 ? -17.003 22.960 -30.179 1.00 23.99 79 TRP C N 1
ATOM 1517 C CA . TRP C 1 50 ? -17.046 21.544 -29.816 1.00 23.92 79 TRP C CA 1
ATOM 1518 C C . TRP C 1 50 ? -15.666 20.891 -29.839 1.00 25.46 79 TRP C C 1
ATOM 1519 O O . TRP C 1 50 ? -15.497 19.765 -29.369 1.00 25.35 79 TRP C O 1
ATOM 1530 N N . ALA C 1 51 ? -14.678 21.594 -30.374 1.00 22.79 80 ALA C N 1
ATOM 1531 C CA . ALA C 1 51 ? -13.362 21.000 -30.585 1.00 26.01 80 ALA C CA 1
ATOM 1532 C C . ALA C 1 51 ? -12.659 20.622 -29.282 1.00 25.84 80 ALA C C 1
ATOM 1533 O O . ALA C 1 51 ? -11.860 19.693 -29.252 1.00 26.06 80 ALA C O 1
ATOM 1535 N N . VAL C 1 52 ? -12.964 21.330 -28.204 1.00 26.96 81 VAL C N 1
ATOM 1536 C CA . VAL C 1 52 ? -12.367 21.006 -26.907 1.00 29.97 81 VAL C CA 1
ATOM 1537 C C . VAL C 1 52 ? -12.777 19.597 -26.440 1.00 34.15 81 VAL C C 1
ATOM 1538 O O . VAL C 1 52 ? -12.101 18.972 -25.628 1.00 34.07 81 VAL C O 1
ATOM 1542 N N . ASN C 1 53 ? -13.864 19.084 -27.000 1.00 34.88 82 ASN C N 1
ATOM 1543 C CA . ASN C 1 53 ? -14.351 17.757 -26.646 1.00 37.92 82 ASN C CA 1
ATOM 1544 C C . ASN C 1 53 ? -13.957 16.656 -27.640 1.00 42.98 82 ASN C C 1
ATOM 1545 O O . ASN C 1 53 ? -14.284 15.483 -27.432 1.00 43.62 82 ASN C O 1
ATOM 1550 N N . ASP C 1 54 ? -13.249 17.026 -28.708 1.00 36.16 83 ASP C N 1
ATOM 1551 C CA . ASP C 1 54 ? -12.907 16.066 -29.757 1.00 34.73 83 ASP C CA 1
ATOM 1552 C C . ASP C 1 54 ? -11.597 15.384 -29.394 1.00 38.99 83 ASP C C 1
ATOM 1553 O O . ASP C 1 54 ? -10.535 15.716 -29.932 1.00 35.47 83 ASP C O 1
ATOM 1558 N N . SER C 1 55 ? -11.683 14.443 -28.464 1.00 40.51 84 SER C N 1
ATOM 1559 C CA . SER C 1 55 ? -10.515 13.730 -27.957 1.00 43.15 84 SER C CA 1
ATOM 1560 C C . SER C 1 55 ? -9.707 13.059 -29.063 1.00 42.96 84 SER C C 1
ATOM 1561 O O . SER C 1 55 ? -8.475 13.088 -29.047 1.00 44.58 84 SER C O 1
ATOM 1564 N N . GLN C 1 56 ? -10.406 12.466 -30.022 1.00 47.11 85 GLN C N 1
ATOM 1565 C CA . GLN C 1 56 ? -9.753 11.829 -31.159 1.00 48.75 85 GLN C CA 1
ATOM 1566 C C . GLN C 1 56 ? -8.857 12.837 -31.866 1.00 47.33 85 GLN C C 1
ATOM 1567 O O . GLN C 1 56 ? -7.730 12.524 -32.243 1.00 44.97 85 GLN C O 1
ATOM 1573 N N . LEU C 1 57 ? -9.356 14.059 -32.009 1.00 43.84 86 LEU C N 1
ATOM 1574 C CA . LEU C 1 57 ? -8.627 15.108 -32.702 1.00 42.36 86 LEU C CA 1
ATOM 1575 C C . LEU C 1 57 ? -7.321 15.487 -31.996 1.00 32.58 86 LEU C C 1
ATOM 1576 O O . LEU C 1 57 ? -6.254 15.495 -32.610 1.00 33.59 86 LEU C O 1
ATOM 1581 N N . ILE C 1 58 ? -7.414 15.792 -30.707 1.00 29.81 87 ILE C N 1
ATOM 1582 C CA . ILE C 1 58 ? -6.289 16.362 -29.967 1.00 25.92 87 ILE C CA 1
ATOM 1583 C C . ILE C 1 58 ? -5.164 15.356 -29.751 1.00 24.23 87 ILE C C 1
ATOM 1584 O O . ILE C 1 58 ? -3.983 15.690 -29.883 1.00 22.68 87 ILE C O 1
ATOM 1589 N N . GLU C 1 59 ? -5.530 14.117 -29.448 1.00 29.86 88 GLU C N 1
ATOM 1590 C CA . GLU C 1 59 ? -4.549 13.047 -29.344 1.00 32.04 88 GLU C CA 1
ATOM 1591 C C . GLU C 1 59 ? -3.867 12.812 -30.689 1.00 33.06 88 GLU C C 1
ATOM 1592 O O . GLU C 1 59 ? -2.654 12.595 -30.752 1.00 30.32 88 GLU C O 1
ATOM 1598 N N . LYS C 1 60 ? -4.656 12.869 -31.761 1.00 31.85 89 LYS C N 1
ATOM 1599 C CA . LYS C 1 60 ? -4.148 12.757 -33.130 1.00 35.51 89 LYS C CA 1
ATOM 1600 C C . LYS C 1 60 ? -3.104 13.831 -33.437 1.00 29.67 89 LYS C C 1
ATOM 1601 O O . LYS C 1 60 ? -2.032 13.540 -33.980 1.00 28.36 89 LYS C O 1
ATOM 1607 N N . LEU C 1 61 ? -3.414 15.070 -33.072 1.00 22.95 90 LEU C N 1
ATOM 1608 C CA . LEU C 1 61 ? -2.486 16.172 -33.265 1.00 18.96 90 LEU C CA 1
ATOM 1609 C C . LEU C 1 61 ? -1.176 15.902 -32.538 1.00 16.34 90 LEU C C 1
ATOM 1610 O O . LEU C 1 61 ? -0.095 16.011 -33.119 1.00 17.27 90 LEU C O 1
ATOM 1615 N N . VAL C 1 62 ? -1.274 15.570 -31.255 1.00 17.13 91 VAL C N 1
ATOM 1616 C CA . VAL C 1 62 ? -0.085 15.361 -30.454 1.00 17.86 91 VAL C CA 1
ATOM 1617 C C . VAL C 1 62 ? 0.728 14.162 -30.957 1.00 18.92 91 VAL C C 1
ATOM 1618 O O . VAL C 1 62 ? 1.964 14.206 -30.987 1.00 18.35 91 VAL C O 1
ATOM 1622 N N . SER C 1 63 ? 0.040 13.105 -31.384 1.00 19.75 92 SER C N 1
ATOM 1623 C CA . SER C 1 63 ? 0.726 11.914 -31.892 1.00 21.28 92 SER C CA 1
ATOM 1624 C C . SER C 1 63 ? 1.569 12.217 -33.136 1.00 22.79 92 SER C C 1
ATOM 1625 O O . SER C 1 63 ? 2.566 11.541 -33.405 1.00 23.74 92 SER C O 1
ATOM 1628 N N . LYS C 1 64 ? 1.176 13.239 -33.888 1.00 21.64 93 LYS C N 1
ATOM 1629 C CA . LYS C 1 64 ? 1.931 13.635 -35.076 1.00 23.17 93 LYS C CA 1
ATOM 1630 C C . LYS C 1 64 ? 2.960 14.721 -34.767 1.00 23.29 93 LYS C C 1
ATOM 1631 O O . LYS C 1 64 ? 3.603 15.255 -35.675 1.00 26.76 93 LYS C O 1
ATOM 1637 N N . GLY C 1 65 ? 3.114 15.048 -33.485 1.00 18.65 94 GLY C N 1
ATOM 1638 C CA . GLY C 1 65 ? 4.074 16.055 -33.073 1.00 20.44 94 GLY C CA 1
ATOM 1639 C C . GLY C 1 65 ? 3.658 17.486 -33.352 1.00 18.79 94 GLY C C 1
ATOM 1640 O O . GLY C 1 65 ? 4.495 18.391 -33.341 1.00 22.02 94 GLY C O 1
ATOM 1641 N N . ILE C 1 66 ? 2.371 17.703 -33.605 1.00 18.23 95 ILE C N 1
ATOM 1642 C CA . ILE C 1 66 ? 1.865 19.057 -33.804 1.00 19.36 95 ILE C CA 1
ATOM 1643 C C . ILE C 1 66 ? 1.769 19.749 -32.459 1.00 18.63 95 ILE C C 1
ATOM 1644 O O . ILE C 1 66 ? 1.335 19.151 -31.484 1.00 19.76 95 ILE C O 1
ATOM 1649 N N . LYS C 1 67 ? 2.220 20.994 -32.405 1.00 16.95 96 LYS C N 1
ATOM 1650 C CA . LYS C 1 67 ? 2.155 21.774 -31.176 1.00 19.05 96 LYS C CA 1
ATOM 1651 C C . LYS C 1 67 ? 0.728 22.203 -30.878 1.00 18.11 96 LYS C C 1
ATOM 1652 O O . LYS C 1 67 ? 0.139 22.949 -31.646 1.00 19.21 96 LYS C O 1
ATOM 1658 N N . VAL C 1 68 ? 0.177 21.711 -29.772 1.00 16.15 97 VAL C N 1
ATOM 1659 C CA . VAL C 1 68 ? -1.177 22.038 -29.363 1.00 16.75 97 VAL C CA 1
ATOM 1660 C C . VAL C 1 68 ? -1.102 22.746 -28.021 1.00 16.57 97 VAL C C 1
ATOM 1661 O O . VAL C 1 68 ? -0.416 22.283 -27.102 1.00 16.98 97 VAL C O 1
ATOM 1665 N N . SER C 1 69 ? -1.794 23.874 -27.907 1.00 15.41 98 SER C N 1
ATOM 1666 C CA . SER C 1 69 ? -1.878 24.581 -26.641 1.00 15.59 98 SER C CA 1
ATOM 1667 C C . SER C 1 69 ? -3.260 25.191 -26.479 1.00 15.98 98 SER C C 1
ATOM 1668 O O . SER C 1 69 ? -3.972 25.407 -27.467 1.00 17.59 98 SER C O 1
ATOM 1671 N N . GLY C 1 70 ? -3.637 25.445 -25.225 1.00 15.36 99 GLY C N 1
ATOM 1672 C CA . GLY C 1 70 ? -4.863 26.148 -24.901 1.00 16.93 99 GLY C CA 1
ATOM 1673 C C . GLY C 1 70 ? -4.580 27.613 -24.613 1.00 16.13 99 GLY C C 1
ATOM 1674 O O . GLY C 1 70 ? -3.478 27.978 -24.203 1.00 19.65 99 GLY C O 1
ATOM 1675 N N . GLU C 1 71 ? -5.587 28.454 -24.822 1.00 14.88 100 GLU C N 1
ATOM 1676 C CA . GLU C 1 71 ? -5.470 29.887 -24.591 1.00 16.75 100 GLU C CA 1
ATOM 1677 C C . GLU C 1 71 ? -6.743 30.364 -23.903 1.00 17.91 100 GLU C C 1
ATOM 1678 O O . GLU C 1 71 ? -7.807 29.756 -24.047 1.00 17.13 100 GLU C O 1
ATOM 1684 N N . ARG C 1 72 ? -6.622 31.442 -23.141 1.00 17.50 101 ARG C N 1
ATOM 1685 C CA . ARG C 1 72 ? -7.764 32.075 -22.500 1.00 19.94 101 ARG C CA 1
ATOM 1686 C C . ARG C 1 72 ? -7.417 33.529 -22.222 1.00 28.36 101 ARG C C 1
ATOM 1687 O O . ARG C 1 72 ? -6.269 33.918 -22.415 1.00 30.76 101 ARG C O 1
#

Radius of gyration: 19.03 Å; Cα contacts (8 Å, |Δi|>4): 440; chains: 3; bounding box: 40×40×57 Å

Secondary structure (DSSP, 8-state):
-B--HHHHHHHHH-TT--EEEEEE-TTSEEEEEETTS-EEEEE-GGGTT-HHHHHHHHHTT-EEEE-/-B--HHHHHHHHH-TT--EEEEEEETTSEEEEEETTS-EEEEE-GGGGG-HHHHHHHHHTT-EEEEE-/-B--HHHHHHHHH-TT--EEEEEEETTSEEEEEETTS-EEEEE-TTGGG-HHHHHHHHHTT-EEEEE-